Protein 9HWQ (pdb70)

Solvent-accessible surface area: 11995 Å² total; per-residue (Å²): 173,21,101,2,1,1,0,3,0,0,65,84,201,78,4,15,23,62,0,9,1,8,21,39,102,102,40,49,50,85,148,26,28,64,9,111,87,45,7,8,14,9,13,13,10,34,22,77,36,54,3,10,0,0,0,0,51,30,34,38,120,146,33,90,93,18,21,32,29,1,16,21,0,45,5,142,69,64,112,22,53,98,25,31,67,10,72,32,30,0,15,118,12,5,16,6,42,8,96,28,37,0,8,0,0,0,0,9,77,46,109,97,41,16,29,29,0,1,56,5,12,30,170,142,69,75,26,92,106,32,22,74,8,107,29,153,0,12,12,8,6,13,8,37,24,122,158,34,0,8,0,3,0,0,37,48,33,112,88,52,22,53,22,0,0,0,6,54,38,151,162,75,60,12,110,94,20,51,67,4,86,26,69,2,6,21,15,2,10,10,29,8,128,61,15,0,4,0,0,0,0,59,42,24,142,84,30,20,36,26,0,0,76,7,40,32,129,84,99,66,21,71,100,16,24,76,3,186,48,83,0,12,38,14,4,24,16,44,20,149,27,81,1,15,0,1,0,0,67,44,40,165,62,54,13,40,3,1,0,8,1,36,26,139,60,64,71,32,63,77,59,22,145,6,88,45,16,0,9,13,11,3,13,9,18,1,83,66,71

Nearest PDB structures (foldseek):
  5f72-assembly2_C  TM=9.998E-01  e=8.178E-51  Homo sapiens
  7xm3-assembly1_A  TM=9.962E-01  e=6.295E-49  Homo sapiens
  8ehv-assembly2_B  TM=9.996E-01  e=6.846E-48  Homo sapiens
  6hrl-assembly2_B  TM=9.792E-01  e=3.490E-31  Homo sapiens
  5yq4-assembly1_A  TM=9.330E-01  e=1.571E-28  Homo sapiens

B-factor: mean 17.75, std 8.31, range [8.01, 51.9]

InterPro domains:
  IPR000210 BTB/POZ domain [PF00651] (67-178)
  IPR000210 BTB/POZ domain [PS50097] (77-149)
  IPR000210 BTB/POZ domain [SM00225] (77-179)
  IPR006652 Kelch repeat type 1 [PF01344] (319-359)
  IPR006652 Kelch repeat type 1 [PF01344] (361-410)
  IPR006652 Kelch repeat type 1 [PF01344] (412-456)
  IPR006652 Kelch repeat type 1 [PF01344] (459-504)
  IPR006652 Kelch repeat type 1 [PF01344] (507-551)
  IPR006652 Kelch repeat type 1 [PF01344] (554-598)
  IPR006652 Kelch repeat type 1 [SM00612] (327-372)
  IPR006652 Kelch repeat type 1 [SM00612] (373-423)
  IPR006652 Kelch repeat type 1 [SM00612] (424-470)
  IPR006652 Kelch repeat type 1 [SM00612] (471-517)
  IPR006652 Kelch repeat type 1 [SM00612] (518-564)
  IPR006652 Kelch repeat type 1 [SM00612] (565-611)
  IPR011333 SKP1/BTB/POZ domain superfamily [G3DSA:3.30.710.10] (45-180)
  IPR011333 SKP1/BTB/POZ domain superfamily [SSF54695] (53-177)
  IPR011705 BTB/Kelch-associated [PF07707] (184-285)
  IPR011705 BTB/Kelch-associated [SM00875] (184-286)
  IPR015915 Kelch-type beta-propeller [G3DSA:2.120.10.80] (309-624)

Secondary structure (DSSP, 8-state):
--EEEEEE--EESEE---EEEE-TTT--EEE-PPPSS--BS-EEEEETTEEEEE--EEEETTEEEE---EEEEETTTTEEEE-PPPSS--BS-EEEEETTEEEEE--EETTEE---EEEEETTTTEEEE-PPPSS--BS-EEEEETTEEEEE--B-SS-B---EEEEEGGGTEEEEEPPPSS--BS-EEEEETTEEEEE--B-SS-B---EEEEETTT--EEE-PPPSS--BS-EEEEETTEEEEE--B-SS-B--EEEEEETTTTEEEEEEE-SS--BS-EEEEEE--

Organism: Mus musculus (NCBI:txid10090)

Foldseek 3Di:
DFKWKWWAWFDDPWIFFWIKTADLVPGDIDTFDGHPAGFFQWAWEDAPQKIKTAWGWGGDPVDIATFQWIWIAHLVVSDIDTFDGHPDGFGQWEWEDAPRKIKIAWHDDVLDQFQWIWIADVVVSDIDTFDGEPARFGLWYWEDDPRKIKTAWHDRNPATFQWMWIADPVVSDIDTADGEPARFGQWHWYDADQWIKTAWHDRPDFTDQWMWIARPVVRDIGTFDGDPARFGQWEWDDDPRKIWIAFGDGPPDGFQWIWIAHPVVSDIDTSHGHPGGGGRIHIYMGGHD

Structure (mmCIF, N/CA/C/O backbone):
data_9HWQ
#
_entry.id   9HWQ
#
_cell.length_a   103.146
_cell.length_b   103.146
_cell.length_c   55.225
_cell.angle_alpha   90.000
_cell.angle_beta   90.000
_cell.angle_gamma   120.000
#
_symmetry.s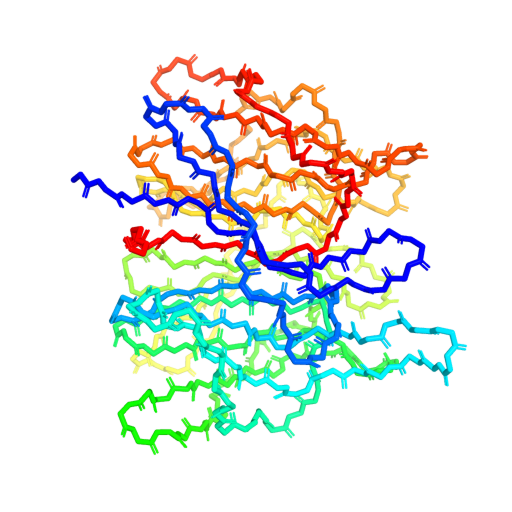pace_group_name_H-M   'P 61'
#
loop_
_entity.id
_entity.type
_entity.pdbx_description
1 polymer 'Kelch-like ECH-associated protein 1'
2 non-polymer ~{N}-cyclohexyl-2-phenoxy-ethanamide
3 non-polymer 'SULFATE ION'
4 non-polymer 'DIMETHYL SULFOXIDE'
5 water water
#
loop_
_atom_site.group_PDB
_atom_site.id
_atom_site.type_symbol
_atom_site.label_atom_id
_atom_site.label_alt_id
_atom_site.label_comp_id
_atom_site.label_asym_id
_atom_site.label_entity_id
_atom_site.label_seq_id
_atom_site.pdbx_PDB_ins_code
_atom_site.Cartn_x
_atom_site.Cartn_y
_atom_site.Cartn_z
_atom_site.occupancy
_atom_site.B_iso_or_equiv
_atom_site.auth_seq_id
_atom_site.auth_comp_id
_atom_site.auth_asym_id
_atom_site.auth_atom_id
_atom_site.pdbx_PDB_model_num
ATOM 1 N N . VAL A 1 4 ? 46.50007 -3.24682 21.01007 1.000 21.28793 324 VAL A N 1
ATOM 2 C CA . VAL A 1 4 ? 47.22763 -4.49147 21.24828 1.000 20.89514 324 VAL A CA 1
ATOM 3 C C . VAL A 1 4 ? 46.29658 -5.69093 21.19153 1.000 19.48038 324 VAL A C 1
ATOM 4 O O . VAL A 1 4 ? 45.10007 -5.57706 21.46396 1.000 21.22870 324 VAL A O 1
ATOM 16 N N . GLY A 1 5 ? 46.84967 -6.85278 20.84849 1.000 18.03498 325 GLY A N 1
ATOM 17 C CA . GLY A 1 5 ? 46.15465 -8.10403 20.98565 1.000 17.95278 325 GLY A CA 1
ATOM 18 C C . GLY A 1 5 ? 45.38730 -8.57806 19.77604 1.000 17.15982 325 GLY A C 1
ATOM 19 O O . GLY A 1 5 ? 44.58293 -9.50208 19.91308 1.000 18.72826 325 GLY A O 1
ATOM 23 N N . ARG A 1 6 ? 45.61005 -8.00157 18.60130 1.000 16.66416 326 ARG A N 1
ATOM 24 C CA . ARG A 1 6 ? 44.84180 -8.36650 17.41586 1.000 16.48045 326 ARG A CA 1
ATOM 25 C C . ARG A 1 6 ? 45.59602 -9.39538 16.57984 1.000 15.00022 326 ARG A C 1
ATOM 26 O O . ARG A 1 6 ? 46.82102 -9.33668 16.44285 1.000 16.67494 326 ARG A O 1
ATOM 47 N N . LEU A 1 7 ? 44.84869 -10.32838 16.01179 1.000 12.85620 327 LEU A N 1
ATOM 48 C CA . LEU A 1 7 ? 45.38464 -11.40883 15.21032 1.000 12.30271 327 LEU A CA 1
ATOM 49 C C . LEU A 1 7 ? 44.79141 -11.36325 13.81012 1.000 11.73649 327 LEU A C 1
ATOM 50 O O . LEU A 1 7 ? 43.70288 -10.82368 13.58421 1.000 12.25656 327 LEU A O 1
ATOM 66 N N . ILE A 1 8 ? 45.53366 -11.93974 12.87124 1.000 11.24375 328 ILE A N 1
ATOM 67 C CA . ILE A 1 8 ? 45.06966 -12.15439 11.50732 1.000 11.11914 328 ILE A CA 1
ATOM 68 C C . ILE A 1 8 ? 44.47525 -13.55821 11.44534 1.000 11.37823 328 ILE A C 1
ATOM 69 O O . ILE A 1 8 ? 45.19477 -14.55732 11.60176 1.000 12.26768 328 ILE A O 1
ATOM 85 N N . TYR A 1 9 ? 43.16059 -13.63803 11.22985 1.000 11.32753 329 TYR A N 1
ATOM 86 C CA . TYR A 1 9 ? 42.44475 -14.90223 11.17624 1.000 11.51797 329 TYR A CA 1
ATOM 87 C C . TYR A 1 9 ? 42.26696 -15.32334 9.72576 1.000 11.07509 329 TYR A C 1
ATOM 88 O O . TYR A 1 9 ? 41.84772 -14.50966 8.89484 1.000 12.12411 329 TYR A O 1
ATOM 106 N N . THR A 1 10 ? 42.55772 -16.58711 9.42739 1.000 11.82482 330 THR A N 1
ATOM 107 C CA . THR A 1 10 ? 42.30820 -17.14110 8.10791 1.000 12.30214 330 THR A CA 1
ATOM 108 C C . THR A 1 10 ? 41.36770 -18.32697 8.24234 1.000 11.76602 330 THR A C 1
ATOM 109 O O . THR A 1 10 ? 41.60679 -19.23699 9.04008 1.000 13.20702 330 THR A O 1
ATOM 120 N N . ALA A 1 11 ? 40.30207 -18.29801 7.46609 1.000 10.48172 331 ALA A N 1
ATOM 121 C CA . ALA A 1 11 ? 39.24710 -19.28786 7.53773 1.000 10.47167 331 ALA A CA 1
ATOM 122 C C . ALA A 1 11 ? 39.07595 -19.96432 6.19048 1.000 10.37938 331 ALA A C 1
ATOM 123 O O . ALA A 1 11 ? 39.03778 -19.31380 5.14114 1.000 10.34129 331 ALA A O 1
ATOM 130 N N . GLY A 1 12 ? 38.92877 -21.28406 6.23474 1.000 10.49855 332 GLY A N 1
ATOM 131 C CA . GLY A 1 12 ? 38.63076 -22.04634 5.04256 1.000 10.55978 332 GLY A CA 1
ATOM 132 C C . GLY A 1 12 ? 39.79867 -22.10365 4.07841 1.000 10.81190 332 GLY A C 1
ATOM 133 O O . GLY A 1 12 ? 40.96735 -22.00300 4.46519 1.000 12.16408 332 GLY A O 1
ATOM 137 N N . GLY A 1 13 ? 39.46824 -22.28041 2.81241 1.000 10.84910 333 GLY A N 1
ATOM 138 C CA . GLY A 1 13 ? 40.43901 -22.35182 1.74943 1.000 11.51253 333 GLY A CA 1
ATOM 139 C C . GLY A 1 13 ? 40.33021 -23.64535 0.97550 1.000 11.02268 333 GLY A C 1
ATOM 140 O O . GLY A 1 13 ? 39.39569 -24.44537 1.14855 1.000 10.95655 333 GLY A O 1
ATOM 144 N N . TYR A 1 14 ? 41.29714 -23.83788 0.08816 1.000 11.31338 334 TYR A N 1
ATOM 145 C CA . TYR A 1 14 ? 41.29547 -24.96085 -0.83369 1.000 11.90176 334 TYR A CA 1
ATOM 146 C C . TYR A 1 14 ? 42.69572 -25.54428 -0.95694 1.000 12.46998 334 TYR A C 1
ATOM 147 O O . TYR A 1 14 ? 43.66973 -24.81365 -1.18283 1.000 13.29760 334 TYR A O 1
ATOM 165 N N . PHE A 1 15 ? 42.78107 -26.86329 -0.80429 1.000 12.95096 335 PHE A N 1
ATOM 166 C CA . PHE A 1 15 ? 43.94917 -27.63872 -1.20511 1.000 14.32924 335 PHE A CA 1
ATOM 167 C C . PHE A 1 15 ? 43.42616 -29.05058 -1.41199 1.000 15.53748 335 PHE A C 1
ATOM 168 O O . PHE A 1 15 ? 43.08402 -29.72507 -0.43609 1.000 16.25742 335 PHE A O 1
ATOM 185 N N . ARG A 1 16 ? 43.29250 -29.45496 -2.67171 1.000 16.85719 336 ARG A N 1
ATOM 186 C CA . ARG A 1 16 ? 42.71377 -30.73938 -3.06645 1.000 17.57674 336 ARG A CA 1
ATOM 187 C C . ARG A 1 16 ? 41.20491 -30.76770 -2.85925 1.000 17.76931 336 ARG A C 1
ATOM 188 O O . ARG A 1 16 ? 40.47896 -31.30833 -3.69128 1.000 19.91639 336 ARG A O 1
ATOM 209 N N . GLN A 1 17 ? 40.72804 -30.18830 -1.76020 1.000 15.89212 337 GLN A N 1
ATOM 210 C CA . GLN A 1 17 ? 39.30644 -30.02966 -1.49547 1.000 15.01767 337 GLN A CA 1
ATOM 211 C C . GLN A 1 17 ? 39.16446 -28.78161 -0.64347 1.000 12.61674 337 GLN A C 1
ATOM 212 O O . GLN A 1 17 ? 40.15683 -28.21800 -0.17949 1.000 12.87387 337 GLN A O 1
ATOM 226 N N . SER A 1 18 ? 37.92238 -28.36489 -0.41598 1.000 11.83663 338 SER A N 1
ATOM 227 C CA . SER A 1 18 ? 37.68928 -27.22218 0.45047 1.000 11.39961 338 SER A CA 1
ATOM 228 C C . SER A 1 18 ? 38.00199 -27.59844 1.88929 1.000 12.11468 338 SER A C 1
ATOM 229 O O . SER A 1 18 ? 37.87992 -28.76075 2.28809 1.000 12.97565 338 SER A O 1
ATOM 237 N N . LEU A 1 19 ? 38.41465 -26.59366 2.66640 1.000 11.39156 339 LEU A N 1
ATOM 238 C CA . LEU A 1 19 ? 38.98673 -26.78899 3.98373 1.000 12.18176 339 LEU A CA 1
ATOM 239 C C . LEU A 1 19 ? 38.11381 -26.13278 5.04451 1.000 11.51253 339 LEU A C 1
ATOM 240 O O . LEU A 1 19 ? 37.39626 -25.15803 4.78739 1.000 11.39088 339 LEU A O 1
ATOM 256 N N . SER A 1 20 ? 38.21818 -26.65243 6.27167 1.000 11.73469 340 SER A N 1
ATOM 257 C CA A SER A 1 20 ? 37.46958 -26.09901 7.39259 0.466 12.75919 340 SER A CA 1
ATOM 258 C CA B SER A 1 20 ? 37.47794 -26.12859 7.41065 0.534 12.22528 340 SER A CA 1
ATOM 259 C C . SER A 1 20 ? 38.36037 -25.36044 8.38491 1.000 12.41942 340 SER A C 1
ATOM 260 O O . SER A 1 20 ? 37.87757 -24.94065 9.44475 1.000 13.18141 340 SER A O 1
ATOM 275 N N . TYR A 1 21 ? 39.64382 -25.16964 8.06443 1.000 12.12228 341 TYR A N 1
ATOM 276 C CA . TYR A 1 21 ? 40.57512 -24.63344 9.04144 1.000 12.71143 341 TYR A CA 1
ATOM 277 C C . TYR A 1 21 ? 40.21641 -23.21255 9.45070 1.000 12.33093 341 TYR A C 1
ATOM 278 O O . TYR A 1 21 ? 39.80869 -22.38920 8.62778 1.000 13.67554 341 TYR A O 1
ATOM 296 N N . LEU A 1 22 ? 40.38550 -22.93029 10.73447 1.000 11.76777 342 LEU A N 1
ATOM 297 C CA . LEU A 1 22 ? 40.43393 -21.57022 11.24452 1.000 12.74192 342 LEU A CA 1
ATOM 298 C C . LEU A 1 22 ? 41.73820 -21.44538 12.01375 1.000 12.77885 342 LEU A C 1
ATOM 299 O O . LEU A 1 22 ? 41.94725 -22.14597 13.01001 1.000 13.01811 342 LEU A O 1
ATOM 315 N N . GLU A 1 23 ? 42.62732 -20.58055 11.54481 1.000 12.61192 343 GLU A N 1
ATOM 316 C CA . GLU A 1 23 ? 43.92814 -20.39240 12.17168 1.000 12.99064 343 GLU A CA 1
ATOM 317 C C . GLU A 1 23 ? 44.18839 -18.89639 12.29536 1.000 13.28106 343 GLU A C 1
ATOM 318 O O . GLU A 1 23 ? 43.71723 -18.10730 11.47992 1.000 15.22535 343 GLU A O 1
ATOM 330 N N . ALA A 1 24 ? 44.93098 -18.51144 13.32376 1.000 13.32116 344 ALA A N 1
ATOM 331 C CA . ALA A 1 24 ? 45.13849 -17.10289 13.62823 1.000 13.67086 344 ALA A CA 1
ATOM 332 C C . ALA A 1 24 ? 46.61827 -16.84262 13.84624 1.000 14.27293 344 ALA A C 1
ATOM 333 O O . ALA A 1 24 ? 47.26869 -17.53268 14.63389 1.000 15.10023 344 ALA A O 1
ATOM 340 N N . TYR A 1 25 ? 47.13110 -15.82930 13.15432 1.000 13.26723 345 TYR A N 1
ATOM 341 C CA . TYR A 1 25 ? 48.53232 -15.44673 13.18771 1.000 13.59615 345 TYR A CA 1
ATOM 342 C C . TYR A 1 25 ? 48.69528 -14.19217 14.03778 1.000 13.19444 345 TYR A C 1
ATOM 343 O O . TYR A 1 25 ? 47.92956 -13.23304 13.91255 1.000 12.82396 345 TYR A O 1
ATOM 361 N N . ASN A 1 26 ? 49.71473 -14.19160 14.89449 1.000 13.56694 346 ASN A N 1
ATOM 362 C CA . ASN A 1 26 ? 49.99672 -13.04681 15.75575 1.000 13.88575 346 ASN A CA 1
ATOM 363 C C . ASN A 1 26 ? 51.24308 -12.34033 15.24906 1.000 14.51072 346 ASN A C 1
ATOM 364 O O . ASN A 1 26 ? 52.36079 -12.83087 15.46223 1.000 14.62328 346 ASN A O 1
ATOM 375 N N . PRO A 1 27 ? 51.11392 -11.19651 14.58314 1.000 14.65968 347 PRO A N 1
ATOM 376 C CA . PRO A 1 27 ? 52.31151 -10.51640 14.06800 1.000 14.79157 347 PRO A CA 1
ATOM 377 C C . PRO A 1 27 ? 53.29123 -10.12540 15.14823 1.000 15.09754 347 PRO A C 1
ATOM 378 O O . PRO A 1 27 ? 54.47150 -9.91323 14.84369 1.000 17.46170 347 PRO A O 1
ATOM 389 N N A SER A 1 28 ? 52.84694 -9.99536 16.39590 0.521 14.73886 348 SER A N 1
ATOM 390 N N B SER A 1 28 ? 52.85378 -9.99718 16.39702 0.479 14.77561 348 SER A N 1
ATOM 391 C CA A SER A 1 28 ? 53.73515 -9.52818 17.45740 0.521 15.68273 348 SER A CA 1
ATOM 392 C CA B SER A 1 28 ? 53.76711 -9.52721 17.43314 0.479 15.71401 348 SER A CA 1
ATOM 393 C C A SER A 1 28 ? 54.71325 -10.59723 17.92787 0.521 16.04716 348 SER A C 1
ATOM 394 C C B SER A 1 28 ? 54.75314 -10.59820 17.87527 0.479 16.03662 348 SER A C 1
ATOM 395 O O A SER A 1 28 ? 55.74800 -10.25319 18.50004 0.521 16.39571 348 SER A O 1
ATOM 396 O O B SER A 1 28 ? 55.82402 -10.25781 18.38198 0.479 16.54948 348 SER A O 1
ATOM 411 N N . ASN A 1 29 ? 54.42885 -11.87763 17.69421 1.000 16.22355 349 ASN A N 1
ATOM 412 C CA . ASN A 1 29 ? 55.33343 -12.93741 18.12457 1.000 17.53690 349 ASN A CA 1
ATOM 413 C C . ASN A 1 29 ? 55.52384 -14.05347 17.10920 1.000 18.13324 349 ASN A C 1
ATOM 414 O O . ASN A 1 29 ? 56.25563 -15.00470 17.40269 1.000 19.36000 349 ASN A O 1
ATOM 426 N N . GLY A 1 30 ? 54.91419 -13.96941 15.93095 1.000 17.39281 350 GLY A N 1
ATOM 427 C CA . GLY A 1 30 ? 55.11169 -14.95805 14.89356 1.000 18.11682 350 GLY A CA 1
ATOM 428 C C . GLY A 1 30 ? 54.34932 -16.24719 15.07478 1.000 18.62027 350 GLY A C 1
ATOM 429 O O . GLY A 1 30 ? 54.50569 -17.15517 14.24853 1.000 20.64217 350 GLY A O 1
ATOM 433 N N . SER A 1 31 ? 53.51699 -16.35541 16.10177 1.000 18.13099 351 SER A N 1
ATOM 434 C CA . SER A 1 31 ? 52.85485 -17.61715 16.39379 1.000 19.00891 351 SER A CA 1
ATOM 435 C C . SER A 1 31 ? 51.56855 -17.78163 15.59288 1.000 18.34363 351 SER A C 1
ATOM 436 O O . SER A 1 31 ? 50.90917 -16.81084 15.19966 1.000 18.61365 351 SER A O 1
ATOM 444 N N . TRP A 1 32 ? 51.21980 -19.04107 15.36751 1.000 18.87169 352 TRP A N 1
ATOM 445 C CA . TRP A 1 32 ? 49.94608 -19.44082 14.79362 1.000 18.47728 352 TRP A CA 1
ATOM 446 C C . TRP A 1 32 ? 49.18472 -20.27907 15.80503 1.000 18.22086 352 TRP A C 1
ATOM 447 O O . TRP A 1 32 ? 49.77123 -21.10275 16.51130 1.000 19.67015 352 TRP A O 1
ATOM 468 N N . LEU A 1 33 ? 47.88076 -20.07175 15.85876 1.000 18.21414 353 LEU A N 1
ATOM 469 C CA . LEU A 1 33 ? 46.98786 -20.85876 16.68237 1.000 18.88685 353 LEU A CA 1
ATOM 470 C C . LEU A 1 33 ? 45.98402 -21.53795 15.77042 1.000 18.03908 353 LEU A C 1
ATOM 471 O O . LEU A 1 33 ? 45.43683 -20.89947 14.87022 1.000 17.81742 353 LEU A O 1
ATOM 487 N N . ARG A 1 34 ? 45.72195 -22.81921 16.00736 1.000 18.51004 354 ARG A N 1
ATOM 488 C CA . ARG A 1 34 ? 44.61474 -23.49893 15.35325 1.000 18.28021 354 ARG A CA 1
ATOM 489 C C . ARG A 1 34 ? 43.39055 -23.42040 16.26189 1.000 16.57332 354 ARG A C 1
ATOM 490 O O . ARG A 1 34 ? 43.44630 -23.80265 17.43731 1.000 19.16436 354 ARG A O 1
ATOM 511 N N . LEU A 1 35 ? 42.29882 -22.90532 15.71672 1.000 15.03087 355 LEU A N 1
ATOM 512 C CA . LEU A 1 35 ? 41.06627 -22.64318 16.43382 1.000 14.11671 355 LEU A CA 1
ATOM 513 C C . LEU A 1 35 ? 39.97730 -23.56712 15.89192 1.000 14.56611 355 LEU A C 1
ATOM 514 O O . LEU A 1 35 ? 40.24469 -24.46856 15.09071 1.000 14.56669 355 LEU A O 1
ATOM 530 N N . ALA A 1 36 ? 38.74393 -23.34071 16.32636 1.000 14.93463 356 ALA A N 1
ATOM 531 C CA . ALA A 1 36 ? 37.65505 -24.25088 15.99070 1.000 14.60911 356 ALA A CA 1
ATOM 532 C C . ALA A 1 36 ? 37.41620 -24.28559 14.48876 1.000 13.54714 356 ALA A C 1
ATOM 533 O O . ALA A 1 36 ? 37.25878 -23.24153 13.84787 1.000 13.24208 356 ALA A O 1
ATOM 540 N N . ASP A 1 37 ? 37.35818 -25.49903 13.93458 1.000 14.03050 357 ASP A N 1
ATOM 541 C CA . ASP A 1 37 ? 37.03024 -25.65908 12.52472 1.000 13.12914 357 ASP A CA 1
ATOM 542 C C . ASP A 1 37 ? 35.66771 -25.05377 12.20980 1.000 12.63995 357 ASP A C 1
ATOM 543 O O . ASP A 1 37 ? 34.73626 -25.11913 13.01121 1.000 13.38398 357 ASP A O 1
ATOM 552 N N . LEU A 1 38 ? 35.54338 -24.51752 10.99878 1.000 11.91234 358 LEU A N 1
ATOM 553 C CA . LEU A 1 38 ? 34.23332 -24.20104 10.44192 1.000 12.09072 358 LEU A CA 1
ATOM 554 C C . LEU A 1 38 ? 33.33358 -25.42304 10.50776 1.000 12.85660 358 LEU A C 1
ATOM 555 O O . LEU A 1 38 ? 33.79730 -26.56713 10.42604 1.000 13.26311 358 LEU A O 1
ATOM 571 N N . GLN A 1 39 ? 32.02348 -25.17498 10.60524 1.000 13.27137 359 GLN A N 1
ATOM 572 C CA . GLN A 1 39 ? 31.05907 -26.27140 10.60646 1.000 15.64393 359 GLN A CA 1
ATOM 573 C C . GLN A 1 39 ? 31.01303 -26.98174 9.25661 1.000 14.98146 359 GLN A C 1
ATOM 574 O O . GLN A 1 39 ? 30.79148 -28.19624 9.19841 1.000 16.39113 359 GLN A O 1
ATOM 588 N N . VAL A 1 40 ? 31.17632 -26.24295 8.16637 1.000 13.73542 360 VAL A N 1
ATOM 589 C CA . VAL A 1 40 ? 31.14474 -26.77236 6.80817 1.000 14.06887 360 VAL A CA 1
ATOM 590 C C . VAL A 1 40 ? 32.41088 -26.31530 6.09210 1.000 12.66417 360 VAL A C 1
ATOM 591 O O . VAL A 1 40 ? 32.70844 -25.11274 6.11837 1.000 13.05128 360 VAL A O 1
ATOM 604 N N . PRO A 1 41 ? 33.15582 -27.19748 5.41868 1.000 12.80282 361 PRO A N 1
ATOM 605 C CA . PRO A 1 41 ? 34.33072 -26.73801 4.66616 1.000 12.88097 361 PRO A CA 1
ATOM 606 C C . PRO A 1 41 ? 33.91847 -25.75410 3.58780 1.000 12.48630 361 PRO A C 1
ATOM 607 O O . PRO A 1 41 ? 32.83175 -25.85190 3.00471 1.000 14.06203 361 PRO A O 1
ATOM 618 N N . ARG A 1 42 ? 34.78917 -24.78145 3.32628 1.000 11.59517 362 ARG A N 1
ATOM 619 C CA . ARG A 1 42 ? 34.47173 -23.81543 2.28808 1.000 11.37491 362 ARG A CA 1
ATOM 620 C C . ARG A 1 42 ? 35.73253 -23.15869 1.76287 1.000 10.02730 362 ARG A C 1
ATOM 621 O O . ARG A 1 42 ? 36.63801 -22.83041 2.52617 1.000 10.72041 362 ARG A O 1
ATOM 642 N N . SER A 1 43 ? 35.76095 -22.98981 0.45504 1.000 10.23037 363 SER A N 1
ATOM 643 C CA . SER A 1 43 ? 36.74094 -22.20486 -0.27185 1.000 10.07896 363 SER A CA 1
ATOM 644 C C . SER A 1 43 ? 36.00147 -21.10705 -1.02800 1.000 9.53367 363 SER A C 1
ATOM 645 O O . SER A 1 43 ? 34.78357 -21.16383 -1.21870 1.000 9.47697 363 SER A O 1
ATOM 653 N N . GLY A 1 44 ? 36.74242 -20.10738 -1.47708 1.000 9.51726 364 GLY A N 1
ATOM 654 C CA . GLY A 1 44 ? 36.11411 -19.05180 -2.23864 1.000 9.56952 364 GLY A CA 1
ATOM 655 C C . GLY A 1 44 ? 35.19259 -18.16992 -1.42552 1.000 8.70403 364 GLY A C 1
ATOM 656 O O . GLY A 1 44 ? 34.32901 -17.48775 -1.98967 1.000 9.49092 364 GLY A O 1
ATOM 660 N N . LEU A 1 45 ? 35.35667 -18.18242 -0.11999 1.000 8.62191 365 LEU A N 1
ATOM 661 C CA . LEU A 1 45 ? 34.59131 -17.38843 0.81529 1.000 8.82663 365 LEU A CA 1
ATOM 662 C C . LEU A 1 45 ? 35.28840 -16.05839 1.06910 1.000 9.14260 365 LEU A C 1
ATOM 663 O O . LEU A 1 45 ? 36.42769 -15.83139 0.65674 1.000 10.25170 365 LEU A O 1
ATOM 679 N N . ALA A 1 46 ? 34.63783 -15.19582 1.83020 1.000 8.57021 366 ALA A N 1
ATOM 680 C CA . ALA A 1 46 ? 35.28334 -14.00360 2.34760 1.000 8.98841 366 ALA A CA 1
ATOM 681 C C . ALA A 1 46 ? 35.09006 -13.94743 3.84744 1.000 9.43290 366 ALA A C 1
ATOM 682 O O . ALA A 1 46 ? 34.11647 -14.48456 4.39725 1.000 10.17647 366 ALA A O 1
ATOM 689 N N . GLY A 1 47 ? 36.02863 -13.28199 4.50781 1.000 9.79956 367 GLY A N 1
ATOM 690 C CA . GLY A 1 47 ? 35.93175 -13.00398 5.92276 1.000 9.80031 367 GLY A CA 1
ATOM 691 C C . GLY A 1 47 ? 35.77581 -11.51784 6.18846 1.000 9.66898 367 GLY A C 1
ATOM 692 O O . GLY A 1 47 ? 36.21418 -10.67801 5.40356 1.000 10.46981 367 GLY A O 1
ATOM 696 N N . CYS A 1 48 ? 35.18469 -11.19803 7.32419 1.000 9.40909 368 CYS A N 1
ATOM 697 C CA . CYS A 1 48 ? 35.10766 -9.82046 7.78196 1.000 9.34190 368 CYS A CA 1
ATOM 698 C C . CYS A 1 48 ? 34.82455 -9.83767 9.27211 1.000 10.19638 368 CYS A C 1
ATOM 699 O O . CYS A 1 48 ? 34.51153 -10.87397 9.85126 1.000 10.32577 368 CYS A O 1
ATOM 707 N N . VAL A 1 49 ? 34.91288 -8.66858 9.89038 1.000 10.85066 369 VAL A N 1
ATOM 708 C CA . VAL A 1 49 ? 34.68803 -8.52959 11.32211 1.000 11.44468 369 VAL A CA 1
ATOM 709 C C . VAL A 1 49 ? 33.72958 -7.38278 11.56869 1.000 11.84303 369 VAL A C 1
ATOM 710 O O . VAL A 1 49 ? 33.86137 -6.31244 10.96635 1.000 13.05939 369 VAL A O 1
ATOM 723 N N . VAL A 1 50 ? 32.74739 -7.62254 12.43042 1.000 12.08366 370 VAL A N 1
ATOM 724 C CA . VAL A 1 50 ? 31.86975 -6.57854 12.94405 1.000 13.14851 370 VAL A CA 1
ATOM 725 C C . VAL A 1 50 ? 31.72325 -6.80214 14.44146 1.000 14.08288 370 VAL A C 1
ATOM 726 O O . VAL A 1 50 ? 31.44230 -7.92277 14.87831 1.000 13.94657 370 VAL A O 1
ATOM 739 N N . GLY A 1 51 ? 31.92879 -5.75341 15.22869 1.000 15.51828 371 GLY A N 1
ATOM 740 C CA . GLY A 1 51 ? 31.73029 -5.86734 16.66119 1.000 16.12529 371 GLY A CA 1
ATOM 741 C C . GLY A 1 51 ? 32.59431 -6.91469 17.32322 1.000 17.24509 371 GLY A C 1
ATOM 742 O O . GLY A 1 51 ? 32.14858 -7.57663 18.26958 1.000 18.33553 371 GLY A O 1
ATOM 746 N N . GLY A 1 52 ? 33.82132 -7.08819 16.84230 1.000 16.49690 372 GLY A N 1
ATOM 747 C CA . GLY A 1 52 ? 34.71906 -8.05841 17.41788 1.000 17.28638 372 GLY A CA 1
ATOM 748 C C . GLY A 1 52 ? 34.41744 -9.49649 17.06789 1.000 17.05631 372 GLY A C 1
ATOM 749 O O . GLY A 1 52 ? 35.09879 -10.39117 17.58534 1.000 20.66203 372 GLY A O 1
ATOM 753 N N . LEU A 1 53 ? 33.42575 -9.75293 16.22015 1.000 14.31829 373 LEU A N 1
ATOM 754 C CA . LEU A 1 53 ? 33.08121 -11.09817 15.79680 1.000 13.47767 373 LEU A CA 1
ATOM 755 C C . LEU A 1 53 ? 33.53688 -11.30781 14.35741 1.000 12.27260 373 LEU A C 1
ATOM 756 O O . LEU A 1 53 ? 33.44256 -10.40283 13.51884 1.000 12.20205 373 LEU A O 1
ATOM 772 N N . LEU A 1 54 ? 34.02572 -12.51229 14.07957 1.000 11.92846 374 LEU A N 1
ATOM 773 C CA . LEU A 1 54 ? 34.53423 -12.87574 12.76434 1.000 11.49684 374 LEU A CA 1
ATOM 774 C C . LEU A 1 54 ? 33.41839 -13.55592 11.98766 1.000 11.52918 374 LEU A C 1
ATOM 775 O O . LEU A 1 54 ? 32.77058 -14.47294 12.50308 1.000 13.97428 374 LEU A O 1
ATOM 791 N N . TYR A 1 55 ? 33.20029 -13.12655 10.75140 1.000 9.95140 375 TYR A N 1
ATOM 792 C CA . TYR A 1 55 ? 32.17997 -13.72053 9.90899 1.000 10.30972 375 TYR A CA 1
ATOM 793 C C . TYR A 1 55 ? 32.80547 -14.37543 8.68926 1.000 9.78478 375 TYR A C 1
ATOM 794 O O . TYR A 1 55 ? 33.71735 -13.82525 8.07612 1.000 10.97389 375 TYR A O 1
ATOM 812 N N . ALA A 1 56 ? 32.29540 -15.55325 8.34612 1.000 9.64986 376 ALA A N 1
ATOM 813 C CA . ALA A 1 56 ? 32.64826 -16.28646 7.13794 1.000 9.40122 376 ALA A CA 1
ATOM 814 C C . ALA A 1 56 ? 31.42246 -16.27150 6.22920 1.000 8.78066 376 ALA A C 1
ATOM 815 O O . ALA A 1 56 ? 30.32886 -16.66582 6.64904 1.000 8.96695 376 ALA A O 1
ATOM 822 N N . VAL A 1 57 ? 31.60614 -15.80199 5.00107 1.000 8.93128 377 VAL A N 1
ATOM 823 C CA . VAL A 1 57 ? 30.51486 -15.47614 4.09445 1.000 9.07905 377 VAL A CA 1
ATOM 824 C C . VAL A 1 57 ? 30.68410 -16.22460 2.78161 1.000 8.44971 377 VAL A C 1
ATOM 825 O O . VAL A 1 57 ? 31.70734 -16.08960 2.10705 1.000 8.66466 377 VAL A O 1
ATOM 838 N N . GLY A 1 58 ? 29.66164 -16.98150 2.39554 1.000 8.88336 378 GLY A N 1
ATOM 839 C CA . GLY A 1 58 ? 29.64359 -17.59998 1.08589 1.000 8.78946 378 GLY A CA 1
ATOM 840 C C . GLY A 1 58 ? 30.71929 -18.65499 0.89049 1.000 8.70938 378 GLY A C 1
ATOM 841 O O . GLY A 1 58 ? 31.20219 -19.29691 1.83936 1.000 9.15695 378 GLY A O 1
ATOM 845 N N . GLY A 1 59 ? 31.10305 -18.82876 -0.37037 1.000 9.00229 379 GLY A N 1
ATOM 846 C CA . GLY A 1 59 ? 32.05258 -19.85361 -0.75543 1.000 9.17046 379 GLY A CA 1
ATOM 847 C C . GLY A 1 59 ? 31.39533 -21.04023 -1.42540 1.000 9.24808 379 GLY A C 1
ATOM 848 O O . GLY A 1 59 ? 30.27672 -20.96771 -1.93247 1.000 10.12986 379 GLY A O 1
ATOM 852 N N . ARG A 1 60 ? 32.13169 -22.15015 -1.43011 1.000 10.10883 380 ARG A N 1
ATOM 853 C CA . ARG A 1 60 ? 31.70024 -23.41019 -2.02063 1.000 10.66051 380 ARG A CA 1
ATOM 854 C C . ARG A 1 60 ? 32.40498 -24.51052 -1.25108 1.000 11.07560 380 ARG A C 1
ATOM 855 O O . ARG A 1 60 ? 33.56699 -24.36335 -0.87746 1.000 12.05795 380 ARG A O 1
ATOM 876 N N . ASN A 1 61 ? 31.70169 -25.60124 -1.01436 1.000 11.31326 381 ASN A N 1
ATOM 877 C CA . ASN A 1 61 ? 32.31774 -26.81115 -0.49482 1.000 12.10419 381 ASN A CA 1
ATOM 878 C C . ASN A 1 61 ? 32.59480 -27.76179 -1.64971 1.000 12.25133 381 ASN A C 1
ATOM 879 O O . ASN A 1 61 ? 31.69252 -28.45968 -2.12754 1.000 12.95059 381 ASN A O 1
ATOM 890 N N . ASN A 1 62 ? 33.84240 -27.74708 -2.11469 1.000 12.92516 382 ASN A N 1
ATOM 891 C CA . ASN A 1 62 ? 34.37344 -28.77098 -3.00728 1.000 15.05629 382 ASN A CA 1
ATOM 892 C C . ASN A 1 62 ? 34.78019 -29.95807 -2.14923 1.000 16.75787 382 ASN A C 1
ATOM 893 O O . ASN A 1 62 ? 35.76856 -29.89299 -1.41863 1.000 17.63407 382 ASN A O 1
ATOM 904 N N . SER A 1 63 ? 34.02452 -31.03811 -2.20900 1.000 19.91631 383 SER A N 1
ATOM 905 C CA . SER A 1 63 ? 34.28893 -32.21987 -1.40342 1.000 23.41089 383 SER A CA 1
ATOM 906 C C . SER A 1 63 ? 34.33393 -33.44006 -2.29452 1.000 26.03467 383 SER A C 1
ATOM 907 O O . SER A 1 63 ? 33.97869 -33.37690 -3.47702 1.000 26.34988 383 SER A O 1
ATOM 915 N N . PRO A 1 64 ? 34.79511 -34.57539 -1.75490 1.000 28.13484 384 PRO A N 1
ATOM 916 C CA . PRO A 1 64 ? 34.66022 -35.85236 -2.47895 1.000 29.81939 384 PRO A CA 1
ATOM 917 C C . PRO A 1 64 ? 33.25582 -36.09844 -3.00017 1.000 31.45275 384 PRO A C 1
ATOM 918 O O . PRO A 1 64 ? 33.08713 -36.60984 -4.11489 1.000 35.03037 384 PRO A O 1
AT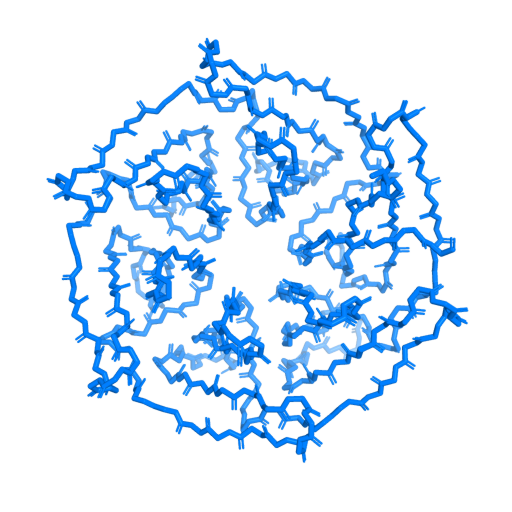OM 929 N N . ASP A 1 65 ? 32.23991 -35.74162 -2.21553 1.000 30.67023 385 ASP A N 1
ATOM 930 C CA . ASP A 1 65 ? 30.85309 -36.08695 -2.50016 1.000 32.03061 385 ASP A CA 1
ATOM 931 C C . ASP A 1 65 ? 30.09877 -35.03386 -3.30803 1.000 29.10809 385 ASP A C 1
ATOM 932 O O . ASP A 1 65 ? 28.90320 -35.21915 -3.54794 1.000 29.43475 385 ASP A O 1
ATOM 940 N N . GLY A 1 66 ? 30.72318 -33.93127 -3.70596 1.000 27.30303 386 GLY A N 1
ATOM 941 C CA . GLY A 1 66 ? 29.97895 -32.91719 -4.42755 1.000 25.47645 386 GLY A CA 1
ATOM 942 C C . GLY A 1 66 ? 30.63856 -31.56552 -4.34516 1.000 21.47021 386 GLY A C 1
ATOM 943 O O . GLY A 1 66 ? 31.65835 -31.38016 -3.68951 1.000 22.07303 386 GLY A O 1
ATOM 947 N N . ASN A 1 67 ? 30.04352 -30.61509 -5.06734 1.000 19.42898 387 ASN A N 1
ATOM 948 C CA . ASN A 1 67 ? 30.46402 -29.21960 -5.05264 1.000 17.58067 387 ASN A CA 1
ATOM 949 C C . ASN A 1 67 ? 29.21512 -28.39594 -4.77197 1.000 17.03005 387 ASN A C 1
ATOM 950 O O . ASN A 1 67 ? 28.31534 -28.32139 -5.61183 1.000 20.48116 387 ASN A O 1
ATOM 961 N N . THR A 1 68 ? 29.13978 -27.79533 -3.59954 1.000 12.43796 388 THR A N 1
ATOM 962 C CA . THR A 1 68 ? 27.93450 -27.09235 -3.17619 1.000 11.85185 388 THR A CA 1
ATOM 963 C C . THR A 1 68 ? 28.27413 -25.63568 -2.90240 1.000 10.17408 388 THR A C 1
ATOM 964 O O . THR A 1 68 ? 29.05006 -25.34565 -1.98857 1.000 11.13755 388 THR A O 1
ATOM 975 N N . ASP A 1 69 ? 27.70889 -24.72800 -3.69133 1.000 9.34216 389 ASP A N 1
ATOM 976 C CA . ASP A 1 69 ? 27.88604 -23.30187 -3.42925 1.000 9.48317 389 ASP A CA 1
ATOM 977 C C . ASP A 1 69 ? 27.16552 -22.92020 -2.14448 1.000 9.30726 389 ASP A C 1
ATOM 978 O O . ASP A 1 69 ? 26.09313 -23.44990 -1.83927 1.000 11.32603 389 ASP A O 1
ATOM 987 N N . SER A 1 70 ? 27.73984 -21.98072 -1.40677 1.000 9.31889 390 SER A N 1
ATOM 988 C CA . SER A 1 70 ? 27.25236 -21.61138 -0.09066 1.000 9.33743 390 SER A CA 1
ATOM 989 C C . SER A 1 70 ? 26.54564 -20.26940 -0.09008 1.000 9.33516 390 SER A C 1
ATOM 990 O O . SER A 1 70 ? 27.07100 -19.28982 -0.60891 1.000 9.07896 390 SER A O 1
ATOM 998 N N . SER A 1 71 ? 25.37178 -20.22580 0.52812 1.000 9.37410 391 SER A N 1
ATOM 999 C CA . SER A 1 71 ? 24.69558 -18.99222 0.90356 1.000 9.42002 391 SER A CA 1
ATOM 1000 C C . SER A 1 71 ? 24.92434 -18.65422 2.36389 1.000 9.19695 391 SER A C 1
ATOM 1001 O O . SER A 1 71 ? 24.27887 -17.74898 2.89170 1.000 10.02404 391 SER A O 1
ATOM 1009 N N . ALA A 1 72 ? 25.81603 -19.37399 3.03003 1.000 9.38108 392 ALA A N 1
ATOM 1010 C CA . ALA A 1 72 ? 25.90857 -19.28896 4.47070 1.000 9.79638 392 ALA A CA 1
ATOM 1011 C C . ALA A 1 72 ? 26.63424 -18.04637 4.96822 1.000 9.45881 392 ALA A C 1
ATOM 1012 O O . ALA A 1 72 ? 27.58527 -17.54012 4.36218 1.000 9.94615 392 ALA A O 1
ATOM 1019 N N . LEU A 1 73 ? 26.19141 -17.59875 6.13236 1.000 9.88102 393 LEU A N 1
ATOM 1020 C CA . LEU A 1 73 ? 26.90136 -16.64328 6.96310 1.000 9.69287 393 LEU A CA 1
ATOM 1021 C C . LEU A 1 73 ? 27.05284 -17.29687 8.32568 1.000 9.63338 393 LEU A C 1
ATOM 1022 O O . LEU A 1 73 ? 26.05601 -17.70170 8.93614 1.000 10.71649 393 LEU A O 1
ATOM 1038 N N . ASP A 1 74 ? 28.29158 -17.40075 8.80024 1.000 9.82751 394 ASP A N 1
ATOM 1039 C CA . ASP A 1 74 ? 28.59842 -17.99903 10.09287 1.000 10.06665 394 ASP A CA 1
ATOM 1040 C C . ASP A 1 74 ? 29.49576 -17.05393 10.86032 1.000 10.53905 394 ASP A C 1
ATOM 1041 O O . ASP A 1 74 ? 30.32542 -16.36819 10.27232 1.000 11.15678 394 ASP A O 1
ATOM 1050 N N A CYS A 1 75 ? 29.31072 -16.98447 12.17184 0.312 11.96656 395 CYS A N 1
ATOM 1051 N N B CYS A 1 75 ? 29.34266 -17.06167 12.17784 0.688 10.38295 395 CYS A N 1
ATOM 1052 C CA A CYS A 1 75 ? 30.05533 -16.03606 12.98682 0.312 13.34019 395 CYS A CA 1
ATOM 1053 C CA B CYS A 1 75 ? 29.98218 -16.10601 13.06520 0.688 10.79132 395 CYS A CA 1
ATOM 1054 C C A CYS A 1 75 ? 30.81053 -16.74430 14.10117 0.312 12.69149 395 CYS A C 1
ATOM 1055 C C B CYS A 1 75 ? 30.83709 -16.84277 14.08198 0.688 11.78407 395 CYS A C 1
ATOM 1056 O O A CYS A 1 75 ? 30.24268 -17.55359 14.84269 0.312 12.83167 395 CYS A O 1
ATOM 1057 O O B CYS A 1 75 ? 30.36351 -17.77125 14.75076 0.688 12.44314 395 CYS A O 1
ATOM 1072 N N . TYR A 1 76 ? 32.09639 -16.42595 14.19572 1.000 12.02627 396 TYR A N 1
ATOM 1073 C CA . TYR A 1 76 ? 33.01878 -16.97135 15.17602 1.000 12.13812 396 TYR A CA 1
ATOM 1074 C C . TYR A 1 76 ? 33.29135 -15.94378 16.26550 1.000 12.37600 396 TYR A C 1
ATOM 1075 O O . TYR A 1 76 ? 33.62600 -14.79416 15.97005 1.000 12.73055 396 TYR A O 1
ATOM 1094 N N . ASN A 1 77 ? 33.13371 -16.35267 17.51895 1.000 13.92008 397 ASN A N 1
ATOM 1095 C CA . ASN A 1 77 ? 33.37584 -15.46898 18.65199 1.000 14.31505 397 ASN A CA 1
ATOM 1096 C C . ASN A 1 77 ? 34.68276 -15.87921 19.30702 1.000 15.26682 397 ASN A C 1
ATOM 1097 O O . ASN A 1 77 ? 34.76672 -16.98072 19.87515 1.000 15.51973 397 ASN A O 1
ATOM 1108 N N . PRO A 1 78 ? 35.72435 -15.04987 19.25018 1.000 15.71849 398 PRO A N 1
ATOM 1109 C CA . PRO A 1 78 ? 36.98421 -15.42481 19.90238 1.000 16.71200 398 PRO A CA 1
ATOM 1110 C C . PRO A 1 78 ? 36.84693 -15.66308 21.39491 1.000 18.21632 398 PRO A C 1
ATOM 1111 O O . PRO A 1 78 ? 37.66208 -16.40389 21.96148 1.000 19.15988 398 PRO A O 1
ATOM 1122 N N . MET A 1 79 ? 35.84272 -15.07045 22.04944 1.000 19.02045 399 MET A N 1
ATOM 1123 C CA . MET A 1 79 ? 35.66921 -15.28194 23.48474 1.000 21.33493 399 MET A CA 1
ATOM 1124 C C . MET A 1 79 ? 35.23992 -16.70924 23.80929 1.000 21.50850 399 MET A C 1
ATOM 1125 O O . MET A 1 79 ? 35.50486 -17.19296 24.91380 1.000 23.28091 399 MET A O 1
ATOM 1139 N N . THR A 1 80 ? 34.56368 -17.39357 22.88275 1.000 20.61735 400 THR A N 1
ATOM 1140 C CA . THR A 1 80 ? 34.04371 -18.73048 23.13318 1.000 19.30966 400 THR A CA 1
ATOM 1141 C C . THR A 1 80 ? 34.69180 -19.80079 22.27182 1.000 18.55195 400 THR A C 1
ATOM 1142 O O . THR A 1 80 ? 34.48946 -20.99268 22.54373 1.000 18.95520 400 THR A O 1
ATOM 1153 N N . ASN A 1 81 ? 35.44114 -19.41710 21.24172 1.000 16.81523 401 ASN A N 1
ATOM 1154 C CA . ASN A 1 81 ? 35.98993 -20.36998 20.28112 1.000 16.97788 401 ASN A CA 1
ATOM 1155 C C . ASN A 1 81 ? 34.89216 -21.21932 19.65756 1.000 16.83869 401 ASN A C 1
ATOM 1156 O O . ASN A 1 81 ? 35.07635 -22.41128 19.41498 1.000 18.88219 401 ASN A O 1
ATOM 1167 N N . GLN A 1 82 ? 33.75142 -20.59602 19.36991 1.000 17.00416 402 GLN A N 1
ATOM 1168 C CA . GLN A 1 82 ? 32.63529 -21.28936 18.74918 1.000 17.37033 402 GLN A CA 1
ATOM 1169 C C . GLN A 1 82 ? 32.11673 -20.53113 17.53964 1.000 15.78512 402 GLN A C 1
ATOM 1170 O O . GLN A 1 82 ? 32.05780 -19.29896 17.53939 1.000 15.20134 402 GLN A O 1
ATOM 1184 N N . TRP A 1 83 ? 31.72560 -21.29380 16.52398 1.000 14.88032 403 TRP A N 1
ATOM 1185 C CA . TRP A 1 83 ? 31.01921 -20.79972 15.35669 1.000 13.82356 403 TRP A CA 1
ATOM 1186 C C . TRP A 1 83 ? 29.52434 -20.95555 15.58014 1.000 14.92317 403 TRP A C 1
ATOM 1187 O O . TRP A 1 83 ? 29.06962 -21.98877 16.08362 1.000 17.06626 403 TRP A O 1
ATOM 1208 N N . SER A 1 84 ? 28.76453 -19.94043 15.16450 1.000 14.35870 404 SER A N 1
ATOM 1209 C CA . SER A 1 84 ? 27.31275 -19.95017 15.21958 1.000 14.60129 404 SER A CA 1
ATOM 1210 C C . SER A 1 84 ? 26.74973 -19.59109 13.85410 1.000 14.06520 404 SER A C 1
ATOM 1211 O O . SER A 1 84 ? 27.20990 -18.61381 13.24549 1.000 13.82903 404 SER A O 1
ATOM 1219 N N . PRO A 1 85 ? 25.74456 -20.31230 13.35744 1.000 14.20693 405 PRO A N 1
ATOM 1220 C CA . PRO A 1 85 ? 25.10731 -19.89123 12.10677 1.000 13.76856 405 PRO A CA 1
ATOM 1221 C C . PRO A 1 85 ? 24.32686 -18.59304 12.27209 1.000 13.69056 405 PRO A C 1
ATOM 1222 O O . PRO A 1 85 ? 23.75930 -18.30140 13.32448 1.000 15.06752 405 PRO A O 1
ATOM 1233 N N . CYS A 1 86 ? 24.31501 -17.80325 11.21205 1.000 12.60308 406 CYS A N 1
ATOM 1234 C CA . CYS A 1 86 ? 23.48874 -16.61698 11.09030 1.000 11.89147 406 CYS A CA 1
ATOM 1235 C C . CYS A 1 86 ? 22.51572 -16.83201 9.93798 1.000 11.56400 406 CYS A C 1
ATOM 1236 O O . CYS A 1 86 ? 22.55210 -17.85003 9.24307 1.000 11.86696 406 CYS A O 1
ATOM 1244 N N . ALA A 1 87 ? 21.66230 -15.83856 9.70844 1.000 11.15295 407 ALA A N 1
ATOM 1245 C CA . ALA A 1 87 ? 20.75634 -15.91316 8.56811 1.000 11.59723 407 ALA A CA 1
ATOM 1246 C C . ALA A 1 87 ? 21.54991 -16.07443 7.27599 1.000 10.63179 407 ALA A C 1
ATOM 1247 O O . ALA A 1 87 ? 22.59752 -15.45427 7.08290 1.000 10.96204 407 ALA A O 1
ATOM 1254 N N . SER A 1 88 ? 21.02728 -16.89607 6.37679 1.000 11.70337 408 SER A N 1
ATOM 1255 C CA . SER A 1 88 ? 21.68582 -17.12090 5.10459 1.000 11.43767 408 SER A CA 1
ATOM 1256 C C . SER A 1 88 ? 21.31761 -16.03382 4.10941 1.000 10.32757 408 SER A C 1
ATOM 1257 O O . SER A 1 88 ? 20.26389 -15.40549 4.20192 1.000 10.95978 408 SER A O 1
ATOM 1265 N N . MET A 1 89 ? 22.20098 -15.83717 3.14029 1.000 9.97843 409 MET A N 1
ATOM 1266 C CA . MET A 1 89 ? 21.98527 -14.90681 2.05493 1.000 9.86037 409 MET A CA 1
ATOM 1267 C C . MET A 1 89 ? 20.85465 -15.38425 1.14497 1.000 9.80617 409 MET A C 1
ATOM 1268 O O . MET A 1 89 ? 20.41950 -16.53552 1.19909 1.000 10.67950 409 MET A O 1
ATOM 1282 N N . SER A 1 90 ? 20.41279 -14.48544 0.26409 1.000 9.71827 410 SER A N 1
ATOM 1283 C CA . SER A 1 90 ? 19.34039 -14.80497 -0.66499 1.000 10.26595 410 SER A CA 1
ATOM 1284 C C . SER A 1 90 ? 19.73871 -15.87435 -1.66928 1.000 9.72379 410 SER A C 1
ATOM 1285 O O . SER A 1 90 ? 18.86670 -16.52564 -2.24556 1.000 11.23518 410 SER A O 1
ATOM 1293 N N . VAL A 1 91 ? 21.02836 -16.05649 -1.90150 1.000 9.43166 411 VAL A N 1
ATOM 1294 C CA . VAL A 1 91 ? 21.52925 -16.84521 -3.01940 1.000 9.17264 411 VAL A CA 1
ATOM 1295 C C . VAL A 1 91 ? 22.89320 -17.39701 -2.64923 1.000 9.01353 411 VAL A C 1
ATOM 1296 O O . VAL A 1 91 ? 23.63012 -16.75647 -1.89200 1.000 9.06843 411 VAL A O 1
ATOM 1309 N N . PRO A 1 92 ? 23.28965 -18.55616 -3.16937 1.000 9.11333 412 PRO A N 1
ATOM 1310 C CA . PRO A 1 92 ? 24.67834 -18.99593 -2.98050 1.000 8.53620 412 PRO A CA 1
ATOM 1311 C C . PRO A 1 92 ? 25.62638 -18.06708 -3.72737 1.000 8.82616 412 PRO A C 1
ATOM 1312 O O . PRO A 1 92 ? 25.32073 -17.59133 -4.82373 1.000 8.94186 412 PRO A O 1
ATOM 1323 N N . ARG A 1 93 ? 26.80683 -17.84415 -3.13986 1.000 9.06309 413 ARG A N 1
ATOM 1324 C CA . ARG A 1 93 ? 27.81832 -16.95252 -3.70278 1.000 8.55989 413 ARG A CA 1
ATOM 1325 C C . ARG A 1 93 ? 29.20365 -17.53903 -3.45400 1.000 8.76515 413 ARG A C 1
ATOM 1326 O O . ARG A 1 93 ? 29.79203 -17.30945 -2.39849 1.000 9.28625 413 ARG A O 1
ATOM 1347 N N . ASN A 1 94 ? 29.73869 -18.24583 -4.44397 1.000 8.86239 414 ASN A N 1
ATOM 1348 C CA . ASN A 1 94 ? 31.12680 -18.68889 -4.42221 1.000 8.83936 414 ASN A CA 1
ATOM 1349 C C . ASN A 1 94 ? 31.99034 -17.61479 -5.07638 1.000 8.85744 414 ASN A C 1
ATOM 1350 O O . ASN A 1 94 ? 31.53464 -16.85788 -5.93111 1.000 9.66692 414 ASN A O 1
ATOM 1361 N N . ARG A 1 95 ? 33.24995 -17.55019 -4.66867 1.000 8.59366 415 ARG A N 1
ATOM 1362 C CA . ARG A 1 95 ? 34.18260 -16.54820 -5.19065 1.000 8.63812 415 ARG A CA 1
ATOM 1363 C C . ARG A 1 95 ? 33.59568 -15.15128 -4.95856 1.000 8.31732 415 ARG A C 1
ATOM 1364 O O . ARG A 1 95 ? 33.56415 -14.28812 -5.84191 1.000 8.75743 415 ARG A O 1
ATOM 1385 N N . ILE A 1 96 ? 33.14733 -14.95700 -3.72799 1.000 8.59187 416 ILE A N 1
ATOM 1386 C CA . ILE A 1 96 ? 32.44878 -13.76275 -3.27574 1.000 8.17091 416 ILE A CA 1
ATOM 1387 C C . ILE A 1 96 ? 33.45224 -12.69204 -2.86280 1.000 8.71481 416 ILE A C 1
ATOM 1388 O O . ILE A 1 96 ? 34.58794 -12.98175 -2.49403 1.000 9.65175 416 ILE A O 1
ATOM 1404 N N . GLY A 1 97 ? 32.99066 -11.44356 -2.85727 1.000 8.47986 417 GLY A N 1
ATOM 1405 C CA . GLY A 1 97 ? 33.68742 -10.36376 -2.17806 1.000 9.26364 417 GLY A CA 1
ATOM 1406 C C . GLY A 1 97 ? 32.77904 -9.74790 -1.13366 1.000 8.46558 417 GLY A C 1
ATOM 1407 O O . GLY A 1 97 ? 31.56557 -9.73295 -1.29042 1.000 9.37267 417 GLY A O 1
ATOM 1411 N N . VAL A 1 98 ? 33.37830 -9.24785 -0.05610 1.000 8.50282 418 VAL A N 1
ATOM 1412 C CA A VAL A 1 98 ? 32.60275 -8.63415 1.00719 0.305 9.38564 418 VAL A CA 1
ATOM 1413 C CA B VAL A 1 98 ? 32.65221 -8.69251 1.08165 0.695 8.79772 418 VAL A CA 1
ATOM 1414 C C . VAL A 1 98 ? 33.30307 -7.38584 1.52207 1.000 8.97113 418 VAL A C 1
ATOM 1415 O O . VAL A 1 98 ? 34.53259 -7.25837 1.50570 1.000 9.67015 418 VAL A O 1
ATOM 1440 N N . GLY A 1 99 ? 32.48269 -6.44415 1.96997 1.000 8.82798 419 GLY A N 1
ATOM 1441 C CA . GLY A 1 99 ? 32.96053 -5.24609 2.62606 1.000 9.35737 419 GLY A CA 1
ATOM 1442 C C . GLY A 1 99 ? 31.99381 -4.87717 3.72666 1.000 9.84678 419 GLY A C 1
ATOM 1443 O O . GLY A 1 99 ? 30.82388 -5.24010 3.68796 1.000 12.16681 419 GLY A O 1
ATOM 1447 N N . VAL A 1 100 ? 32.49081 -4.13995 4.70555 1.000 9.59954 420 VAL A N 1
ATOM 1448 C CA . VAL A 1 100 ? 31.69065 -3.68270 5.83725 1.000 9.53466 420 VAL A CA 1
ATOM 1449 C C . VAL A 1 100 ? 31.56354 -2.16574 5.78644 1.000 10.32717 420 VAL A C 1
ATOM 1450 O O . VAL A 1 100 ? 32.56953 -1.46274 5.67458 1.000 10.84299 420 VAL A O 1
ATOM 1463 N N . ILE A 1 101 ? 30.33316 -1.65804 5.86753 1.000 10.84184 421 ILE A N 1
ATOM 1464 C CA . ILE A 1 101 ? 30.08446 -0.22770 6.02471 1.000 11.80725 421 ILE A CA 1
ATOM 1465 C C . ILE A 1 101 ? 29.25769 -0.05361 7.28547 1.000 13.05472 421 ILE A C 1
ATOM 1466 O O . ILE A 1 101 ? 28.14811 -0.59268 7.39122 1.000 12.47445 421 ILE A O 1
ATOM 1482 N N . ASP A 1 102 ? 29.77895 0.73227 8.21815 1.000 15.79338 422 ASP A N 1
ATOM 1483 C CA . ASP A 1 102 ? 29.05634 1.11766 9.42267 1.000 18.04305 422 ASP A CA 1
ATOM 1484 C C . ASP A 1 102 ? 28.31296 -0.06106 10.04748 1.000 16.65117 422 ASP A C 1
ATOM 1485 O O . ASP A 1 102 ? 27.11605 -0.00588 10.35126 1.000 17.53643 422 ASP A O 1
ATOM 1494 N N . GLY A 1 103 ? 29.05543 -1.14467 10.24759 1.000 15.86453 423 GLY A N 1
ATOM 1495 C CA . GLY A 1 103 ? 28.55333 -2.30400 10.95527 1.000 14.94557 423 GLY A CA 1
ATOM 1496 C C . GLY A 1 103 ? 27.65742 -3.21009 10.15513 1.000 13.31287 423 GLY A C 1
ATOM 1497 O O . GLY A 1 103 ? 27.02610 -4.09386 10.74146 1.000 13.91194 423 GLY A O 1
ATOM 1501 N N . HIS A 1 104 ? 27.58704 -3.02655 8.84310 1.000 12.47949 424 HIS A N 1
ATOM 1502 C CA . HIS A 1 104 ? 26.74907 -3.84301 7.97573 1.000 11.02752 424 HIS A CA 1
ATOM 1503 C C . HIS A 1 104 ? 27.63648 -4.55665 6.96591 1.000 10.52020 424 HIS A C 1
ATOM 1504 O O . HIS A 1 104 ? 28.55896 -3.95916 6.41011 1.000 12.46101 424 HIS A O 1
ATOM 1518 N N . ILE A 1 105 ? 27.35803 -5.83308 6.72980 1.000 9.73684 425 ILE A N 1
ATOM 1519 C CA . ILE A 1 105 ? 28.15233 -6.65332 5.82172 1.000 9.04395 425 ILE A CA 1
ATOM 1520 C C . ILE A 1 105 ? 27.51266 -6.61586 4.44398 1.000 9.36222 425 ILE A C 1
ATOM 1521 O O . ILE A 1 105 ? 26.34851 -6.99257 4.28748 1.000 10.47867 425 ILE A O 1
ATOM 1537 N N . TYR A 1 106 ? 28.28267 -6.23124 3.43364 1.000 8.99411 426 TYR A N 1
ATOM 1538 C CA . TYR A 1 106 ? 27.83803 -6.30626 2.05383 1.000 8.77511 426 TYR A CA 1
ATOM 1539 C C . TYR A 1 106 ? 28.47238 -7.52041 1.39229 1.000 8.61336 426 TYR A C 1
ATOM 1540 O O . TYR A 1 106 ? 29.69669 -7.66332 1.39230 1.000 10.30101 426 TYR A O 1
ATOM 1558 N N . ALA A 1 107 ? 27.62489 -8.38333 0.83866 1.000 8.79034 427 ALA A N 1
ATOM 1559 C CA . ALA A 1 107 ? 28.01321 -9.53223 0.03297 1.000 8.95081 427 ALA A CA 1
ATOM 1560 C C . ALA A 1 107 ? 27.82499 -9.18381 -1.43377 1.000 8.36646 427 ALA A C 1
ATOM 1561 O O . ALA A 1 107 ? 26.72304 -8.79413 -1.84309 1.000 9.55152 427 ALA A O 1
ATOM 1568 N N . VAL A 1 108 ? 28.89048 -9.33721 -2.21877 1.000 8.14524 428 VAL A N 1
ATOM 1569 C CA . VAL A 1 108 ? 28.97162 -8.79356 -3.55996 1.000 8.29520 428 VAL A CA 1
ATOM 1570 C C . VAL A 1 108 ? 29.26930 -9.89922 -4.55555 1.000 8.27407 428 VAL A C 1
ATOM 1571 O O . VAL A 1 108 ? 30.27671 -10.59626 -4.43374 1.000 8.50119 428 VAL A O 1
ATOM 1584 N N . GLY A 1 109 ? 28.40143 -10.04511 -5.55124 1.000 8.11249 429 GLY A N 1
ATOM 1585 C CA . GLY A 1 109 ? 28.73433 -10.89603 -6.68063 1.000 8.91309 429 GLY A CA 1
ATOM 1586 C C . GLY A 1 109 ? 28.88553 -12.35696 -6.32482 1.000 8.00860 429 GLY A C 1
ATOM 1587 O O . GLY A 1 109 ? 28.16442 -12.90511 -5.48468 1.000 9.14516 429 GLY A O 1
ATOM 1591 N N . GLY A 1 110 ? 29.81982 -13.00386 -6.99748 1.000 8.83762 430 GLY A N 1
ATOM 1592 C CA . GLY A 1 110 ? 30.05462 -14.42218 -6.81899 1.000 8.81212 430 GLY A CA 1
ATOM 1593 C C . GLY A 1 110 ? 29.25802 -15.25832 -7.79542 1.000 9.19804 430 GLY A C 1
ATOM 1594 O O . GLY A 1 110 ? 28.43591 -14.75861 -8.56396 1.000 10.08907 430 GLY A O 1
ATOM 1598 N N . SER A 1 111 ? 29.49650 -16.57596 -7.74473 1.000 9.75788 431 SER A N 1
ATOM 1599 C CA . SER A 1 111 ? 28.87580 -17.51948 -8.66201 1.000 10.06346 431 SER A CA 1
ATOM 1600 C C . SER A 1 111 ? 27.96717 -18.51055 -7.94611 1.000 9.74790 431 SER A C 1
ATOM 1601 O O . SER A 1 111 ? 28.11179 -18.79471 -6.75366 1.000 9.91520 431 SER A O 1
ATOM 1609 N N . HIS A 1 112 ? 27.03241 -19.05160 -8.72164 1.000 9.70805 432 HIS A N 1
ATOM 1610 C CA . HIS A 1 112 ? 26.19253 -20.16617 -8.30450 1.000 9.73238 432 HIS A CA 1
ATOM 1611 C C . HIS A 1 112 ? 26.05853 -21.04969 -9.53551 1.000 9.84811 432 HIS A C 1
ATOM 1612 O O . HIS A 1 112 ? 25.34772 -20.68570 -10.47080 1.000 10.57383 432 HIS A O 1
ATOM 1626 N N . GLY A 1 113 ? 26.78525 -22.17003 -9.56016 1.000 10.78546 433 GLY A N 1
ATOM 1627 C CA . GLY A 1 113 ? 26.85384 -22.92494 -10.79561 1.000 11.87210 433 GLY A CA 1
ATOM 1628 C C . GLY A 1 113 ? 27.37598 -22.02196 -11.88651 1.000 11.20427 433 GLY A C 1
ATOM 1629 O O . GLY A 1 113 ? 28.33497 -21.27260 -11.69530 1.000 13.39176 433 GLY A O 1
ATOM 1633 N N . CYS A 1 114 ? 26.74028 -22.06995 -13.04153 1.000 11.81458 434 CYS A N 1
ATOM 1634 C CA . CYS A 1 114 ? 27.12759 -21.24145 -14.17387 1.000 13.34889 434 CYS A CA 1
ATOM 1635 C C . CYS A 1 114 ? 26.61638 -19.80880 -14.09808 1.000 12.59492 434 CYS A C 1
ATOM 1636 O O . CYS A 1 114 ? 26.90817 -19.01920 -15.00617 1.000 15.03864 434 CYS A O 1
ATOM 1644 N N . ILE A 1 115 ? 25.91361 -19.43234 -13.03569 1.000 12.05883 435 ILE A N 1
ATOM 1645 C CA . ILE A 1 115 ? 25.37761 -18.08546 -12.89440 1.000 12.76418 435 ILE A CA 1
ATOM 1646 C C . ILE A 1 115 ? 26.45487 -17.18502 -12.28973 1.000 12.02750 435 ILE A C 1
ATOM 1647 O O . ILE A 1 115 ? 27.04835 -17.51277 -11.25551 1.000 13.71704 435 ILE A O 1
ATOM 1663 N N . HIS A 1 116 ? 26.68273 -16.03178 -12.92347 1.000 10.57488 436 HIS A N 1
ATOM 1664 C CA . HIS A 1 116 ? 27.60677 -15.01285 -12.44338 1.000 10.30100 436 HIS A CA 1
ATOM 1665 C C . HIS A 1 116 ? 26.77901 -13.83893 -11.93773 1.000 9.53938 436 HIS A C 1
ATOM 1666 O O . HIS A 1 116 ? 26.08826 -13.18343 -12.72010 1.000 10.32360 436 HIS A O 1
ATOM 1680 N N . HIS A 1 117 ? 26.84350 -13.57427 -10.63864 1.000 9.15532 437 HIS A N 1
ATOM 1681 C CA . HIS A 1 117 ? 25.94217 -12.59075 -10.05434 1.000 9.33130 437 HIS A CA 1
ATOM 1682 C C . HIS A 1 117 ? 26.43476 -11.16434 -10.25221 1.000 8.85256 437 HIS A C 1
ATOM 1683 O O . HIS A 1 117 ? 27.62719 -10.87357 -10.07926 1.000 9.82417 437 HIS A O 1
ATOM 1698 N N . SER A 1 118 ? 25.49005 -10.26830 -10.54464 1.000 8.99229 438 SER A N 1
ATOM 1699 C CA . SER A 1 118 ? 25.68155 -8.84767 -10.26951 1.000 9.48223 438 SER A CA 1
ATOM 1700 C C . SER A 1 118 ? 25.03255 -8.41986 -8.96223 1.000 8.78193 438 SER A C 1
ATOM 1701 O O . SER A 1 118 ? 25.27458 -7.30400 -8.50182 1.000 9.59373 438 SER A O 1
ATOM 1709 N N . SER A 1 119 ? 24.21904 -9.26740 -8.35535 1.000 8.81332 439 SER A N 1
ATOM 1710 C CA . SER A 1 119 ? 23.45956 -8.88782 -7.17966 1.000 8.91502 439 SER A CA 1
ATOM 1711 C C . SER A 1 119 ? 24.37559 -8.64773 -5.98219 1.000 8.49935 439 SER A C 1
ATOM 1712 O O . SER A 1 119 ? 25.49397 -9.18227 -5.88690 1.000 9.04523 439 SER A O 1
ATOM 1720 N N . VAL A 1 120 ? 23.84746 -7.85563 -5.05895 1.000 8.52222 440 VAL A N 1
ATOM 1721 C CA . VAL A 1 120 ? 24.52529 -7.42027 -3.85105 1.000 8.73897 440 VAL A CA 1
ATOM 1722 C C . VAL A 1 120 ? 23.48779 -7.39443 -2.73868 1.000 8.94728 440 VAL A C 1
ATOM 1723 O O . VAL A 1 120 ? 22.36020 -6.93593 -2.94082 1.000 9.58859 440 VAL A O 1
ATOM 1736 N N . GLU A 1 121 ? 23.86701 -7.85485 -1.55343 1.000 8.75919 441 GLU A N 1
ATOM 1737 C CA . GLU A 1 121 ? 22.96456 -7.82151 -0.41351 1.000 9.25792 441 GLU A CA 1
ATOM 1738 C C . GLU A 1 121 ? 23.71026 -7.40087 0.84073 1.000 8.74242 441 GLU A C 1
ATOM 1739 O O . GLU A 1 121 ? 24.92842 -7.50609 0.93340 1.000 9.99271 441 GLU A O 1
ATOM 1751 N N . ARG A 1 122 ? 22.95112 -6.91556 1.81417 1.000 9.49896 442 ARG A N 1
ATOM 1752 C CA . ARG A 1 122 ? 23.48115 -6.27331 3.00368 1.000 9.75669 442 ARG A CA 1
ATOM 1753 C C . ARG A 1 122 ? 22.90538 -6.93595 4.24978 1.000 9.78978 442 ARG A C 1
ATOM 1754 O O . ARG A 1 122 ? 21.68080 -7.09648 4.36951 1.000 10.71995 442 ARG A O 1
ATOM 1775 N N . TYR A 1 123 ? 23.79515 -7.30941 5.16657 1.000 9.99575 443 TYR A N 1
ATOM 1776 C CA . TYR A 1 123 ? 23.43502 -7.95768 6.41371 1.000 10.17037 443 TYR A CA 1
ATOM 1777 C C . TYR A 1 123 ? 23.47106 -6.98208 7.57716 1.000 11.74984 443 TYR A C 1
ATOM 1778 O O . TYR A 1 123 ? 24.42525 -6.20639 7.72660 1.000 11.83554 443 TYR A O 1
ATOM 1796 N N . GLU A 1 124 ? 22.44223 -7.06822 8.41061 1.000 12.50931 444 GLU A N 1
ATOM 1797 C CA . GLU A 1 124 ? 22.26420 -6.27203 9.61410 1.000 14.26128 444 GLU A CA 1
ATOM 1798 C C . GLU A 1 124 ? 22.47549 -7.18305 10.81337 1.000 14.66403 444 GLU A C 1
ATOM 1799 O O . GLU A 1 124 ? 21.58330 -7.96943 11.16179 1.000 15.56561 444 GLU A O 1
ATOM 1811 N N . PRO A 1 125 ? 23.62715 -7.12190 11.47573 1.000 14.64154 445 PRO A N 1
ATOM 1812 C CA . PRO A 1 125 ? 23.88416 -8.07937 12.56287 1.000 16.41763 445 PRO A CA 1
ATOM 1813 C C . PRO A 1 125 ? 22.90365 -8.01797 13.71709 1.000 18.80115 445 PRO A C 1
ATOM 1814 O O . PRO A 1 125 ? 22.54342 -9.06442 14.27686 1.000 19.97500 445 PRO A O 1
ATOM 1825 N N . GLU A 1 126 ? 22.47076 -6.82618 14.11617 1.000 20.63412 446 GLU A N 1
ATOM 1826 C CA . GLU A 1 126 ? 21.58866 -6.76309 15.27475 1.000 24.88068 446 GLU A CA 1
ATOM 1827 C C . GLU A 1 126 ? 20.23337 -7.38701 14.97158 1.000 24.35252 446 GLU A C 1
ATOM 1828 O O . GLU A 1 126 ? 19.61146 -7.98141 15.85880 1.000 26.82139 446 GLU A O 1
ATOM 1840 N N . ARG A 1 127 ? 19.76942 -7.27212 13.72989 1.000 22.25367 447 ARG A N 1
ATOM 1841 C CA . ARG A 1 127 ? 18.49581 -7.83850 13.31693 1.000 22.02363 447 ARG A CA 1
ATOM 1842 C C . ARG A 1 127 ? 18.62723 -9.23988 12.73721 1.000 18.81016 447 ARG A C 1
ATOM 1843 O O . ARG A 1 127 ? 17.60903 -9.92361 12.57799 1.000 19.28821 447 ARG A O 1
ATOM 1864 N N . ASP A 1 128 ? 19.84744 -9.69343 12.45963 1.000 16.86921 448 ASP A N 1
ATOM 1865 C CA . ASP A 1 128 ? 20.09551 -10.98103 11.79781 1.000 15.60664 448 ASP A CA 1
ATOM 1866 C C . ASP A 1 128 ? 19.23971 -11.11767 10.54164 1.000 15.65697 448 ASP A C 1
ATOM 1867 O O . ASP A 1 128 ? 18.51083 -12.09333 10.35399 1.000 15.83335 448 ASP A O 1
ATOM 1876 N N . GLU A 1 129 ? 19.35662 -10.12736 9.65964 1.000 14.92901 449 GLU A N 1
ATOM 1877 C CA . GLU A 1 129 ? 18.61511 -10.10534 8.41274 1.000 15.67285 449 GLU A CA 1
ATOM 1878 C C . GLU A 1 129 ? 19.51608 -9.65360 7.27776 1.000 13.06772 449 GLU A C 1
ATOM 1879 O O . GLU A 1 129 ? 20.33595 -8.74917 7.44851 1.000 13.48127 449 GLU A O 1
ATOM 1891 N N . TRP A 1 130 ? 19.33910 -10.28914 6.12838 1.000 12.35244 450 TRP A N 1
ATOM 1892 C CA . TRP A 1 130 ? 19.87320 -9.83176 4.86043 1.000 11.57387 450 TRP A CA 1
ATOM 1893 C C . TRP A 1 130 ? 18.77837 -9.16705 4.04190 1.000 12.45697 450 TRP A C 1
ATOM 1894 O O . TRP A 1 130 ? 17.61509 -9.58477 4.06448 1.000 13.74519 450 TRP A O 1
ATOM 1915 N N . HIS A 1 131 ? 19.16704 -8.16145 3.27279 1.000 11.68396 451 HIS A N 1
ATOM 1916 C CA . HIS A 1 131 ? 18.30167 -7.55581 2.27703 1.000 12.19021 451 HIS A CA 1
ATOM 1917 C C . HIS A 1 131 ? 19.10368 -7.18941 1.04111 1.000 11.43877 451 HIS A C 1
ATOM 1918 O O . HIS A 1 131 ? 20.21465 -6.68027 1.14637 1.000 11.63104 451 HIS A O 1
ATOM 1932 N N . LEU A 1 132 ? 18.52675 -7.42047 -0.12654 1.000 12.09327 452 LEU A N 1
ATOM 1933 C CA . LEU A 1 132 ? 19.17763 -7.06399 -1.37457 1.000 11.94602 452 LEU A CA 1
ATOM 1934 C C . LEU A 1 132 ? 19.22437 -5.54841 -1.50965 1.000 11.79855 452 LEU A C 1
ATOM 1935 O O . LEU A 1 132 ? 18.29132 -4.85230 -1.12105 1.000 14.05273 452 LEU A O 1
ATOM 1951 N N . VAL A 1 133 ? 20.32528 -5.03921 -2.05753 1.000 10.18637 453 VAL A N 1
ATOM 1952 C CA . VAL A 1 133 ? 20.45306 -3.63164 -2.42077 1.000 10.58721 453 VAL A CA 1
ATOM 1953 C C . VAL A 1 133 ? 20.61748 -3.55186 -3.93098 1.000 10.62263 453 VAL A C 1
ATOM 1954 O O . VAL A 1 133 ? 20.37682 -4.53385 -4.63520 1.000 10.84224 453 VAL A O 1
ATOM 1967 N N . ALA A 1 134 ? 20.98119 -2.39078 -4.45665 1.000 11.37318 454 ALA A N 1
ATOM 1968 C CA . ALA A 1 134 ? 21.10131 -2.26642 -5.89685 1.000 11.14853 454 ALA A CA 1
ATOM 1969 C C . ALA A 1 134 ? 22.19291 -3.20223 -6.40878 1.000 9.75283 454 ALA A C 1
ATOM 1970 O O . ALA A 1 134 ? 23.27918 -3.29069 -5.80320 1.000 10.04218 454 ALA A O 1
ATOM 1977 N N . PRO A 1 135 ? 21.96328 -3.88710 -7.52621 1.000 10.11974 455 PRO A N 1
ATOM 1978 C CA . PRO A 1 135 ? 23.02275 -4.72472 -8.10586 1.000 10.40135 455 PRO A CA 1
ATOM 1979 C C . PRO A 1 135 ? 24.11671 -3.88406 -8.74633 1.000 9.54394 455 PRO A C 1
ATOM 1980 O O . PRO A 1 135 ? 23.91586 -2.73557 -9.13713 1.000 10.30673 455 PRO A O 1
ATOM 1991 N N . MET A 1 136 ? 25.28909 -4.49084 -8.89293 1.000 9.45504 456 MET A N 1
ATOM 1992 C CA . MET A 1 136 ? 26.38252 -3.86508 -9.60048 1.000 10.01350 456 MET A CA 1
ATOM 1993 C C . MET A 1 136 ? 25.98339 -3.66998 -11.06874 1.000 10.33060 456 MET A C 1
ATOM 1994 O O . MET A 1 136 ? 25.02926 -4.26783 -11.58550 1.000 10.93329 456 MET A O 1
ATOM 2008 N N . LEU A 1 137 ? 26.75940 -2.84805 -11.75684 1.000 10.66155 457 LEU A N 1
ATOM 2009 C CA . LEU A 1 137 ? 26.59222 -2.64590 -13.18753 1.000 11.22387 457 LEU A CA 1
ATOM 2010 C C . LEU A 1 137 ? 27.16559 -3.79691 -14.00076 1.000 11.13656 457 LEU A C 1
ATOM 2011 O O . LEU A 1 137 ? 26.89205 -3.88483 -15.20340 1.000 12.92938 457 LEU A O 1
ATOM 2027 N N . THR A 1 138 ? 27.90567 -4.69803 -13.35854 1.000 10.76541 458 THR A N 1
ATOM 2028 C CA . THR A 1 138 ? 28.64432 -5.77133 -14.01170 1.000 10.62237 458 THR A CA 1
ATOM 2029 C C . THR A 1 138 ? 28.45422 -7.03480 -13.19292 1.000 10.36409 458 THR A C 1
ATOM 2030 O O . THR A 1 138 ? 28.46192 -6.98154 -11.96065 1.000 11.12216 458 THR A O 1
ATOM 2041 N N . ARG A 1 139 ? 28.29552 -8.16955 -13.87373 1.000 10.30757 459 ARG A N 1
ATOM 2042 C CA . ARG A 1 139 ? 28.36744 -9.45278 -13.19305 1.000 9.50159 459 ARG A CA 1
ATOM 2043 C C . ARG A 1 139 ? 29.83148 -9.76826 -12.88547 1.000 10.24657 459 ARG A C 1
ATOM 2044 O O . ARG A 1 139 ? 30.68662 -9.67625 -13.76974 1.000 11.68439 459 ARG A O 1
ATOM 2065 N N . ARG A 1 140 ? 30.12791 -10.12335 -11.63571 1.000 9.56293 460 ARG A N 1
ATOM 2066 C CA . ARG A 1 140 ? 31.51356 -10.32861 -11.23351 1.000 9.76136 460 ARG A CA 1
ATOM 2067 C C . ARG A 1 140 ? 31.61801 -11.48326 -10.25468 1.000 9.39605 460 ARG A C 1
ATOM 2068 O O . ARG A 1 140 ? 31.01828 -11.44115 -9.18129 1.000 9.94097 460 ARG A O 1
ATOM 2089 N N . ILE A 1 141 ? 32.43768 -12.47394 -10.59427 1.000 9.63077 461 ILE A N 1
ATOM 2090 C CA . ILE A 1 141 ? 32.85376 -13.50363 -9.65726 1.000 10.10970 461 ILE A CA 1
ATOM 2091 C C . ILE A 1 141 ? 34.35737 -13.37584 -9.47764 1.000 9.38190 461 ILE A C 1
ATOM 2092 O O . ILE A 1 141 ? 35.06384 -12.84947 -10.34117 1.000 10.24626 461 ILE A O 1
ATOM 2108 N N . GLY A 1 142 ? 34.85719 -13.85438 -8.34259 1.000 9.56813 462 GLY A N 1
ATOM 2109 C CA . GLY A 1 142 ? 36.26056 -13.59922 -8.05106 1.000 9.70411 462 GLY A CA 1
ATOM 2110 C C . GLY A 1 142 ? 36.54085 -12.12689 -7.91806 1.000 9.12600 462 GLY A C 1
ATOM 2111 O O . GLY A 1 142 ? 37.62149 -11.65606 -8.27139 1.000 10.13966 462 GLY A O 1
ATOM 2115 N N . VAL A 1 143 ? 35.57081 -11.39545 -7.42403 1.000 9.47487 463 VAL A N 1
ATOM 2116 C CA . VAL A 1 143 ? 35.59576 -9.95090 -7.28051 1.000 9.38893 463 VAL A CA 1
ATOM 2117 C C . VAL A 1 143 ? 36.27951 -9.57845 -5.97099 1.000 9.31014 463 VAL A C 1
ATOM 2118 O O . VAL A 1 143 ? 36.07030 -10.20003 -4.92612 1.000 11.32089 463 VAL A O 1
ATOM 2131 N N . GLY A 1 144 ? 37.10871 -8.54148 -6.03515 1.000 8.83097 464 GLY A N 1
ATOM 2132 C CA . GLY A 1 144 ? 37.71379 -7.97990 -4.84103 1.000 9.51077 464 GLY A CA 1
ATOM 2133 C C . GLY A 1 144 ? 36.88089 -6.80690 -4.35110 1.000 8.86015 464 GLY A C 1
ATOM 2134 O O . GLY A 1 144 ? 36.39430 -6.00420 -5.13611 1.000 10.76186 464 GLY A O 1
ATOM 2138 N N . VAL A 1 145 ? 36.70454 -6.72498 -3.04688 1.000 8.81365 465 VAL A N 1
ATOM 2139 C CA . VAL A 1 145 ? 35.88207 -5.68008 -2.45433 1.000 8.78280 465 VAL A CA 1
ATOM 2140 C C . VAL A 1 145 ? 36.61929 -5.01000 -1.31235 1.000 9.45811 465 VAL A C 1
ATOM 2141 O O . VAL A 1 145 ? 37.27531 -5.66376 -0.50044 1.000 11.44902 465 VAL A O 1
ATOM 2154 N N . ALA A 1 146 ? 36.45786 -3.70323 -1.20974 1.000 9.78126 466 ALA A N 1
ATOM 2155 C CA . ALA A 1 146 ? 37.00317 -2.98529 -0.07126 1.000 11.47166 466 ALA A CA 1
ATOM 2156 C C . ALA A 1 146 ? 36.18064 -1.72383 0.15184 1.000 9.78420 466 ALA A C 1
ATOM 2157 O O . ALA A 1 146 ? 35.47912 -1.24435 -0.73968 1.000 10.88744 466 ALA A O 1
ATOM 2164 N N . VAL A 1 147 ? 36.29800 -1.17738 1.35267 1.000 8.75108 467 VAL A N 1
ATOM 2165 C CA . VAL A 1 147 ? 35.52900 -0.01078 1.77225 1.000 8.72775 467 VAL A CA 1
ATOM 2166 C C . VAL A 1 147 ? 36.49826 1.07616 2.20129 1.000 9.30038 467 VAL A C 1
ATOM 2167 O O . VAL A 1 147 ? 37.41614 0.83247 2.99018 1.000 10.99479 467 VAL A O 1
ATOM 2180 N N . LEU A 1 148 ? 36.28330 2.28133 1.69969 1.000 9.23674 468 LEU A N 1
ATOM 2181 C CA . LEU A 1 148 ? 37.08168 3.43337 2.09527 1.000 10.27730 468 LEU A CA 1
ATOM 2182 C C . LEU A 1 148 ? 36.13744 4.61757 2.20932 1.000 10.56493 468 LEU A C 1
ATOM 2183 O O . LEU A 1 148 ? 35.34483 4.87034 1.29679 1.000 9.36979 468 LEU A O 1
ATOM 2199 N N . ASN A 1 149 ? 36.17094 5.30849 3.34404 1.000 10.73958 469 ASN A N 1
ATOM 2200 C CA . ASN A 1 149 ? 35.34959 6.50774 3.52934 1.000 10.58159 469 ASN A CA 1
ATOM 2201 C C . ASN A 1 149 ? 33.87225 6.21084 3.29346 1.000 9.13989 469 ASN A C 1
ATOM 2202 O O . ASN A 1 149 ? 33.15763 7.01106 2.68938 1.000 9.05319 469 ASN A O 1
ATOM 2213 N N . ARG A 1 150 ? 33.40782 5.05832 3.78435 1.000 9.55937 470 ARG A N 1
ATOM 2214 C CA . ARG A 1 150 ? 32.00235 4.65750 3.71699 1.000 9.75863 470 ARG A CA 1
ATOM 2215 C C . ARG A 1 150 ? 31.48145 4.58926 2.29235 1.000 9.33833 470 ARG A C 1
ATOM 2216 O O . ARG A 1 150 ? 30.28617 4.78100 2.04947 1.000 10.79674 470 ARG A O 1
ATOM 2237 N N . LEU A 1 151 ? 32.35696 4.22627 1.36657 1.000 9.38037 471 LEU A N 1
ATOM 2238 C CA . LEU A 1 151 ? 32.00651 3.88769 0.00024 1.000 9.11558 471 LEU A CA 1
ATOM 2239 C C . LEU A 1 151 ? 32.57109 2.49710 -0.27409 1.000 9.64148 471 LEU A C 1
ATOM 2240 O O . LEU A 1 151 ? 33.66359 2.16484 0.19334 1.000 10.17796 471 LEU A O 1
ATOM 2256 N N . LEU A 1 152 ? 31.82610 1.67578 -1.01825 1.000 9.88749 472 LEU A N 1
ATOM 2257 C CA . LEU A 1 152 ? 32.16383 0.27188 -1.25602 1.000 10.32710 472 LEU A CA 1
ATOM 2258 C C . LEU A 1 152 ? 32.63823 0.10401 -2.68969 1.000 9.51116 472 LEU A C 1
ATOM 2259 O O . LEU A 1 152 ? 31.96595 0.55350 -3.61886 1.000 11.17768 472 LEU A O 1
ATOM 2275 N N . TYR A 1 153 ? 33.78348 -0.55444 -2.86953 1.000 9.39334 473 TYR A N 1
ATOM 2276 C CA . TYR A 1 153 ? 34.37538 -0.73135 -4.18315 1.000 9.63217 473 TYR A CA 1
ATOM 2277 C C . TYR A 1 153 ? 34.37524 -2.20924 -4.54254 1.000 9.34723 473 TYR A C 1
ATOM 2278 O O . TYR A 1 153 ? 34.74651 -3.06254 -3.72776 1.000 10.30043 473 TYR A O 1
ATOM 2296 N N . ALA A 1 154 ? 33.98546 -2.49559 -5.78291 1.000 8.60635 474 ALA A N 1
ATOM 2297 C CA . ALA A 1 15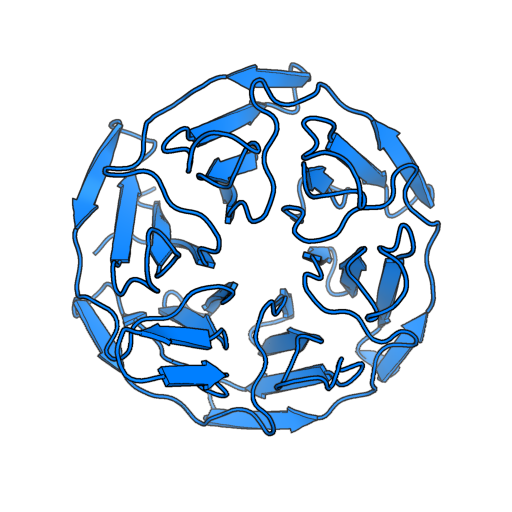4 ? 34.04414 -3.82803 -6.36847 1.000 8.60471 474 ALA A CA 1
ATOM 2298 C C . ALA A 1 154 ? 35.03140 -3.76063 -7.52228 1.000 8.25403 474 ALA A C 1
ATOM 2299 O O . ALA A 1 154 ? 34.86213 -2.95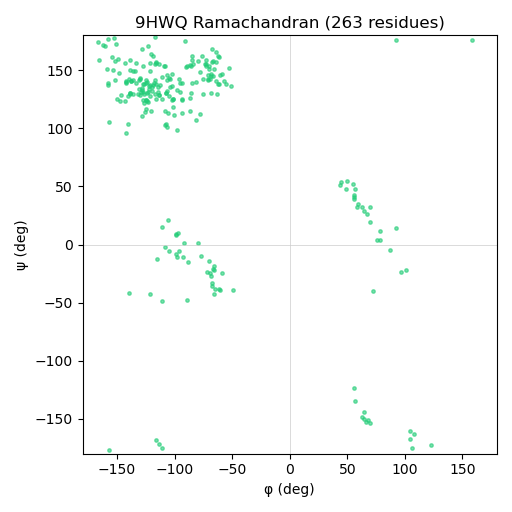606 -8.43835 1.000 9.25419 474 ALA A O 1
ATOM 2306 N N . VAL A 1 155 ? 36.03754 -4.62437 -7.49614 1.000 8.39066 475 VAL A N 1
ATOM 2307 C CA . VAL A 1 155 ? 37.20871 -4.49084 -8.34950 1.000 8.78367 475 VAL A CA 1
ATOM 2308 C C . VAL A 1 155 ? 37.45789 -5.79189 -9.10167 1.000 8.85465 475 VAL A C 1
ATOM 2309 O O . VAL A 1 155 ? 37.64804 -6.85216 -8.48781 1.000 9.43080 475 VAL A O 1
ATOM 2322 N N . GLY A 1 156 ? 37.51000 -5.69841 -10.42370 1.000 9.24303 476 GLY A N 1
ATOM 2323 C CA . GLY A 1 156 ? 37.87178 -6.82145 -11.25264 1.000 9.95851 476 GLY A CA 1
ATOM 2324 C C . GLY A 1 156 ? 36.87617 -7.95552 -11.15957 1.000 9.94373 476 GLY A C 1
ATOM 2325 O O . GLY A 1 156 ? 35.67553 -7.76173 -10.97057 1.000 10.63099 476 GLY A O 1
ATOM 2329 N N . GLY A 1 157 ? 37.38897 -9.16469 -11.34214 1.000 9.93571 477 GLY A N 1
ATOM 2330 C CA . GLY A 1 157 ? 36.59310 -10.35764 -11.37166 1.000 10.45642 477 GLY A CA 1
ATOM 2331 C C . GLY A 1 157 ? 36.47123 -10.94567 -12.75937 1.000 10.70648 477 GLY A C 1
ATOM 2332 O O . GLY A 1 157 ? 37.22145 -10.63371 -13.68302 1.000 12.15061 477 GLY A O 1
ATOM 2336 N N . PHE A 1 158 ? 35.48470 -11.80916 -12.89798 1.000 11.46111 478 PHE A N 1
ATOM 2337 C CA . PHE A 1 158 ? 35.26577 -12.59208 -14.10256 1.000 13.12343 478 PHE A CA 1
ATOM 2338 C C . PHE A 1 158 ? 33.76686 -12.59031 -14.33830 1.000 13.70909 478 PHE A C 1
ATOM 2339 O O . PHE A 1 158 ? 32.99471 -12.88148 -13.42054 1.000 13.72209 478 PHE A O 1
ATOM 2356 N N . ASP A 1 159 ? 33.35469 -12.25219 -15.55358 1.000 16.20007 479 ASP A N 1
ATOM 2357 C CA . ASP A 1 159 ? 31.94487 -12.29463 -15.91608 1.000 19.67247 479 ASP A CA 1
ATOM 2358 C C . ASP A 1 159 ? 31.55690 -13.58447 -16.65159 1.000 21.93284 479 ASP A C 1
ATOM 2359 O O . ASP A 1 159 ? 30.44338 -13.68134 -17.16489 1.000 24.95896 479 ASP A O 1
ATOM 2368 N N . GLY A 1 160 ? 32.44312 -14.58173 -16.69906 1.000 23.13341 480 GLY A N 1
ATOM 2369 C CA . GLY A 1 160 ? 32.19900 -15.82323 -17.39596 1.000 26.38005 480 GLY A CA 1
ATOM 2370 C C . GLY A 1 160 ? 32.77309 -15.87470 -18.79231 1.000 29.10428 480 GLY A C 1
ATOM 2371 O O . GLY A 1 160 ? 33.02500 -16.97488 -19.31114 1.000 30.73895 480 GLY A O 1
ATOM 2375 N N . THR A 1 161 ? 32.99209 -14.71716 -19.40488 1.000 28.79198 481 THR A N 1
ATOM 2376 C CA . THR A 1 161 ? 33.60680 -14.60509 -20.71773 1.000 29.45916 481 THR A CA 1
ATOM 2377 C C . THR A 1 161 ? 34.99070 -13.98605 -20.62760 1.000 28.20330 481 THR A C 1
ATOM 2378 O O . THR A 1 161 ? 35.95774 -14.53613 -21.16612 1.000 29.05858 481 THR A O 1
ATOM 2389 N N . ASN A 1 162 ? 35.11659 -12.87039 -19.91752 1.000 26.46697 482 ASN A N 1
ATOM 2390 C CA . ASN A 1 162 ? 36.38517 -12.18333 -19.78930 1.000 25.17224 482 ASN A CA 1
ATOM 2391 C C . ASN A 1 162 ? 36.67144 -11.88004 -18.33092 1.000 21.53092 482 ASN A C 1
ATOM 2392 O O . ASN A 1 162 ? 35.76388 -11.56817 -17.54870 1.000 21.61632 482 ASN A O 1
ATOM 2403 N N . ARG A 1 163 ? 37.94139 -11.98795 -17.96491 1.000 19.53055 483 ARG A N 1
ATOM 2404 C CA . ARG A 1 163 ? 38.38852 -11.36761 -16.73696 1.000 18.15488 483 ARG A CA 1
ATOM 2405 C C . ARG A 1 163 ? 38.37788 -9.86164 -16.94809 1.000 14.84868 483 ARG A C 1
ATOM 2406 O O . ARG A 1 163 ? 38.51174 -9.37078 -18.07485 1.000 15.71246 483 ARG A O 1
ATOM 2427 N N . LEU A 1 164 ? 38.23091 -9.12992 -15.85816 1.000 13.13893 484 LEU A N 1
ATOM 2428 C CA . LEU A 1 164 ? 37.87880 -7.72276 -15.91654 1.000 12.04496 484 LEU A CA 1
ATOM 2429 C C . LEU A 1 164 ? 38.96859 -6.85566 -15.30969 1.000 10.93699 484 LEU A C 1
ATOM 2430 O O . LEU A 1 164 ? 39.51635 -7.18016 -14.25459 1.000 11.89990 484 LEU A O 1
ATOM 2446 N N . ASN A 1 165 ? 39.25355 -5.73245 -15.95776 1.000 11.62659 485 ASN A N 1
ATOM 2447 C CA . ASN A 1 165 ? 39.98094 -4.64778 -15.31042 1.000 11.58137 485 ASN A CA 1
ATOM 2448 C C . ASN A 1 165 ? 39.05404 -3.58062 -14.74752 1.000 11.25943 485 ASN A C 1
ATOM 2449 O O . ASN A 1 165 ? 39.51098 -2.68342 -14.04975 1.000 12.49256 485 ASN A O 1
ATOM 2460 N N . SER A 1 166 ? 37.75300 -3.67993 -14.99030 1.000 11.41318 486 SER A N 1
ATOM 2461 C CA . SER A 1 166 ? 36.85311 -2.62878 -14.56327 1.000 11.08139 486 SER A CA 1
ATOM 2462 C C . SER A 1 166 ? 36.61061 -2.70085 -13.06540 1.000 10.51729 486 SER A C 1
ATOM 2463 O O . SER A 1 166 ? 36.86518 -3.71517 -12.40206 1.000 10.24588 486 SER A O 1
ATOM 2471 N N . ALA A 1 167 ? 36.10824 -1.58915 -12.54161 1.000 10.41465 487 ALA A N 1
ATOM 2472 C CA . ALA A 1 167 ? 35.80065 -1.46676 -11.12984 1.000 9.54033 487 ALA A CA 1
ATOM 2473 C C . ALA A 1 167 ? 34.67125 -0.46540 -10.98141 1.000 9.37576 487 ALA A C 1
ATOM 2474 O O . ALA A 1 167 ? 34.45294 0.38646 -11.84918 1.000 10.45335 487 ALA A O 1
ATOM 2481 N N . GLU A 1 168 ? 33.96578 -0.56661 -9.86258 1.000 8.95053 488 GLU A N 1
ATOM 2482 C CA . GLU A 1 168 ? 32.81211 0.28773 -9.62770 1.000 9.92065 488 GLU A CA 1
ATOM 2483 C C . GLU A 1 168 ? 32.65490 0.54449 -8.14032 1.000 9.28649 488 GLU A C 1
ATOM 2484 O O . GLU A 1 168 ? 33.19450 -0.17550 -7.29900 1.000 10.24067 488 GLU A O 1
ATOM 2496 N N . CYS A 1 169 ? 31.92820 1.61127 -7.82542 1.000 9.22020 489 CYS A N 1
ATOM 2497 C CA . CYS A 1 169 ? 31.76850 2.08351 -6.46153 1.000 9.66948 489 CYS A CA 1
ATOM 2498 C C . CYS A 1 169 ? 30.29751 2.22816 -6.13607 1.000 9.72665 489 CYS A C 1
ATOM 2499 O O . CYS A 1 169 ? 29.50181 2.67080 -6.97527 1.000 10.51407 489 CYS A O 1
ATOM 2507 N N . TYR A 1 170 ? 29.94697 1.80765 -4.92797 1.000 9.06476 490 TYR A N 1
ATOM 2508 C CA . TYR A 1 170 ? 28.58313 1.88071 -4.42285 1.000 9.04590 490 TYR A CA 1
ATOM 2509 C C . TYR A 1 170 ? 28.47543 3.02376 -3.42139 1.000 9.53136 490 TYR A C 1
ATOM 2510 O O . TYR A 1 170 ? 29.26346 3.11573 -2.46624 1.000 10.10035 490 TYR A O 1
ATOM 2528 N N . TYR A 1 171 ? 27.49245 3.88929 -3.64741 1.000 9.81202 491 TYR A N 1
ATOM 2529 C CA . TYR A 1 171 ? 27.24587 5.08252 -2.85245 1.000 10.45669 491 TYR A CA 1
ATOM 2530 C C . TYR A 1 171 ? 26.00325 4.80927 -2.01960 1.000 10.81194 491 TYR A C 1
ATOM 2531 O O . TYR A 1 171 ? 24.87837 4.85130 -2.54537 1.000 11.03515 491 TYR A O 1
ATOM 2549 N N . PRO A 1 172 ? 26.14703 4.47089 -0.73016 1.000 10.51231 492 PRO A N 1
ATOM 2550 C CA . PRO A 1 172 ? 24.98826 3.91422 -0.01060 1.000 11.12048 492 PRO A CA 1
ATOM 2551 C C . PRO A 1 172 ? 23.80511 4.85094 0.07383 1.000 11.38799 492 PRO A C 1
ATOM 2552 O O . PRO A 1 172 ? 22.66753 4.40349 -0.04424 1.000 12.68157 492 PRO A O 1
ATOM 2563 N N . GLU A 1 173 ? 24.04187 6.14289 0.26301 1.000 11.24378 493 GLU A N 1
ATOM 2564 C CA . GLU A 1 173 ? 22.93922 7.07563 0.43691 1.000 11.83010 493 GLU A CA 1
ATOM 2565 C C . GLU A 1 173 ? 22.09325 7.21290 -0.81776 1.000 12.10591 493 GLU A C 1
ATOM 2566 O O . GLU A 1 173 ? 20.95732 7.68283 -0.73229 1.000 14.34764 493 GLU A O 1
ATOM 2578 N N . ARG A 1 174 ? 22.61012 6.82373 -1.97561 1.000 12.98325 494 ARG A N 1
ATOM 2579 C CA . ARG A 1 174 ? 21.86165 6.84449 -3.21464 1.000 13.44832 494 ARG A CA 1
ATOM 2580 C C . ARG A 1 174 ? 21.50688 5.44752 -3.69598 1.000 13.47465 494 ARG A C 1
ATOM 2581 O O . ARG A 1 174 ? 20.84009 5.31314 -4.72659 1.000 13.14328 494 ARG A O 1
ATOM 2602 N N . ASN A 1 175 ? 21.94128 4.41193 -2.98207 1.000 12.12227 495 ASN A N 1
ATOM 2603 C CA . ASN A 1 175 ? 21.76262 3.02109 -3.39605 1.000 11.25363 495 ASN A CA 1
ATOM 2604 C C . ASN A 1 175 ? 22.08526 2.85279 -4.87923 1.000 11.66392 495 ASN A C 1
ATOM 2605 O O . ASN A 1 175 ? 21.29324 2.34058 -5.66414 1.000 13.05643 495 ASN A O 1
ATOM 2616 N N . GLU A 1 176 ? 23.27948 3.29041 -5.26180 1.000 11.04960 496 GLU A N 1
ATOM 2617 C CA . GLU A 1 176 ? 23.66189 3.40960 -6.65932 1.000 12.90340 496 GLU A CA 1
ATOM 2618 C C . GLU A 1 176 ? 25.11816 3.01397 -6.84295 1.000 11.04577 496 GLU A C 1
ATOM 2619 O O . GLU A 1 176 ? 25.96496 3.33298 -6.00619 1.000 12.08540 496 GLU A O 1
ATOM 2631 N N . TRP A 1 177 ? 25.38982 2.31698 -7.94228 1.000 10.57988 497 TRP A N 1
ATOM 2632 C CA . TRP A 1 177 ? 26.73579 1.98700 -8.37924 1.000 10.58542 497 TRP A CA 1
ATOM 2633 C C . TRP A 1 177 ? 27.13960 2.87621 -9.54603 1.000 11.61216 497 TRP A C 1
ATOM 2634 O O . TRP A 1 177 ? 26.32364 3.18377 -10.41622 1.000 11.99684 497 TRP A O 1
ATOM 2655 N N . ARG A 1 178 ? 28.40320 3.26856 -9.56678 1.000 10.89303 498 ARG A N 1
ATOM 2656 C CA . ARG A 1 178 ? 28.99954 3.99290 -10.68201 1.000 10.92079 498 ARG A CA 1
ATOM 2657 C C . ARG A 1 178 ? 30.35853 3.38548 -11.00633 1.000 10.59893 498 ARG A C 1
ATOM 2658 O O . ARG A 1 178 ? 31.11146 3.01466 -10.10846 1.000 10.98218 498 ARG A O 1
ATOM 2679 N N A MET A 1 179 ? 30.68191 3.31155 -12.28920 0.493 11.31626 499 MET A N 1
ATOM 2680 N N B MET A 1 179 ? 30.67754 3.30145 -12.29405 0.507 11.47252 499 MET A N 1
ATOM 2681 C CA A MET A 1 179 ? 32.00216 2.84717 -12.68088 0.493 11.71833 499 MET A CA 1
ATOM 2682 C CA B MET A 1 179 ? 32.00786 2.85705 -12.68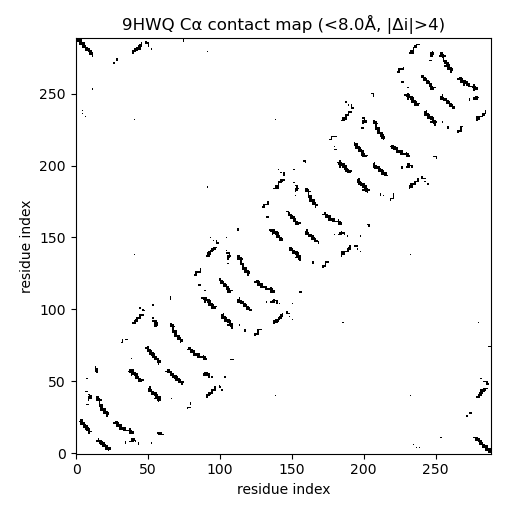396 0.507 12.21266 499 MET A CA 1
ATOM 2683 C C A MET A 1 179 ? 33.05403 3.84289 -12.20347 0.493 12.08534 499 MET A C 1
ATOM 2684 C C B MET A 1 179 ? 33.05382 3.84471 -12.19132 0.507 12.19502 499 MET A C 1
ATOM 2685 O O A MET A 1 179 ? 32.82539 5.05575 -12.17926 0.493 13.73074 499 MET A O 1
ATOM 2686 O O B MET A 1 179 ? 32.82416 5.05782 -12.16315 0.507 13.76392 499 MET A O 1
ATOM 2713 N N . ILE A 1 180 ? 34.21582 3.31756 -11.81716 1.000 11.31198 500 ILE A N 1
ATOM 2714 C CA . ILE A 1 180 ? 35.39692 4.13854 -11.56283 1.000 10.95239 500 ILE A CA 1
ATOM 2715 C C . ILE A 1 180 ? 36.41699 3.86348 -12.66748 1.000 10.99251 500 ILE A C 1
ATOM 2716 O O . ILE A 1 180 ? 36.20021 3.01346 -13.54518 1.000 11.48982 500 ILE A O 1
ATOM 2733 N N . THR A 1 181 ? 37.53501 4.57345 -12.64359 1.000 10.69676 501 THR A N 1
ATOM 2734 C CA . THR A 1 181 ? 38.61032 4.28364 -13.57565 1.000 11.50032 501 THR A CA 1
ATOM 2735 C C . THR A 1 181 ? 38.94316 2.79757 -13.52655 1.000 10.97205 501 THR A C 1
ATOM 2736 O O . THR A 1 181 ? 39.05869 2.23296 -12.44008 1.000 10.74290 501 THR A O 1
ATOM 2747 N N . PRO A 1 182 ? 39.13339 2.15049 -14.66583 1.000 11.37283 502 PRO A N 1
ATOM 2748 C CA . PRO A 1 182 ? 39.55227 0.74326 -14.63851 1.000 11.25659 502 PRO A CA 1
ATOM 2749 C C . PRO A 1 182 ? 41.00765 0.59969 -14.22197 1.000 10.52043 502 PRO A C 1
ATOM 2750 O O . PRO A 1 182 ? 41.82471 1.50483 -14.40758 1.000 10.77055 502 PRO A O 1
ATOM 2761 N N . MET A 1 183 ? 41.32293 -0.56293 -13.65657 1.000 10.68860 503 MET A N 1
ATOM 2762 C CA . MET A 1 183 ? 42.70028 -0.93168 -13.35947 1.000 10.47188 503 MET A CA 1
ATOM 2763 C C . MET A 1 183 ? 43.50838 -0.99194 -14.64667 1.000 11.12337 503 MET A C 1
ATOM 2764 O O . MET A 1 183 ? 42.97264 -1.10104 -15.75493 1.000 11.86800 503 MET A O 1
ATOM 2778 N N . ASN A 1 184 ? 44.82449 -0.93454 -14.47920 1.000 11.37951 504 ASN A N 1
ATOM 2779 C CA . ASN A 1 184 ? 45.72412 -1.16439 -15.60101 1.000 12.08944 504 ASN A CA 1
ATOM 2780 C C . ASN A 1 184 ? 45.77865 -2.61588 -16.03612 1.000 13.19848 504 ASN A C 1
ATOM 2781 O O . ASN A 1 184 ? 46.13037 -2.88137 -17.18703 1.000 16.20609 504 ASN A O 1
ATOM 2792 N N . THR A 1 185 ? 45.45151 -3.54560 -15.15332 1.000 11.38639 505 THR A N 1
ATOM 2793 C CA . THR A 1 185 ? 45.56801 -4.97447 -15.39891 1.000 11.89562 505 THR A CA 1
ATOM 2794 C C . THR A 1 185 ? 44.23196 -5.64754 -15.16335 1.000 11.15684 505 THR A C 1
ATOM 2795 O O . THR A 1 185 ? 43.53794 -5.33680 -14.19781 1.000 11.95678 505 THR A O 1
ATOM 2806 N N . ILE A 1 186 ? 43.89976 -6.58283 -16.04526 1.000 11.61411 506 ILE A N 1
ATOM 2807 C CA . ILE A 1 186 ? 42.77153 -7.47708 -15.82127 1.000 12.79232 506 ILE A CA 1
ATOM 2808 C C . ILE A 1 186 ? 43.10671 -8.40682 -14.66597 1.000 12.15544 506 ILE A C 1
ATOM 2809 O O . ILE A 1 186 ? 44.17793 -9.03336 -14.64925 1.000 12.81585 506 ILE A O 1
ATOM 2825 N N . ARG A 1 187 ? 42.19477 -8.51760 -13.69804 1.000 11.02710 507 ARG A N 1
ATOM 2826 C CA . ARG A 1 187 ? 42.44269 -9.39196 -12.56209 1.000 11.07546 507 ARG A CA 1
ATOM 2827 C C . ARG A 1 187 ? 41.15110 -10.01074 -12.06488 1.000 10.99875 507 ARG A C 1
ATOM 2828 O O . ARG A 1 187 ? 40.19752 -9.29291 -11.74428 1.000 11.93345 507 ARG A O 1
ATOM 2849 N N . SER A 1 188 ? 41.14630 -11.32638 -11.91340 1.000 10.91684 508 SER A N 1
ATOM 2850 C CA A SER A 1 188 ? 40.14831 -11.98189 -11.08804 0.641 11.16737 508 SER A CA 1
ATOM 2851 C CA B SER A 1 188 ? 40.15150 -12.04492 -11.13317 0.359 11.41834 508 SER A CA 1
ATOM 2852 C C . SER A 1 188 ? 40.86390 -12.73031 -9.97241 1.000 10.25351 508 SER A C 1
ATOM 2853 O O . SER A 1 188 ? 42.01252 -13.16677 -10.11030 1.000 12.02167 508 SER A O 1
AT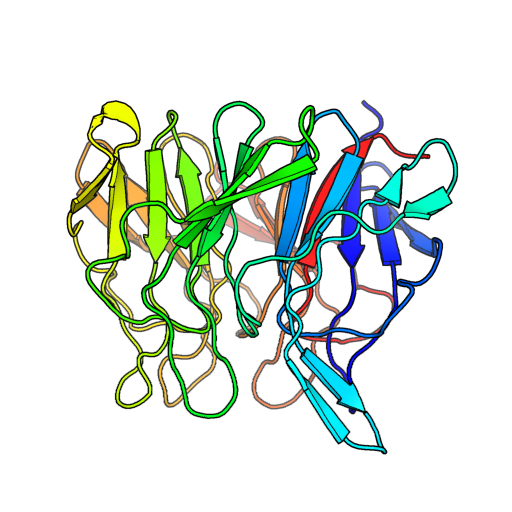OM 2868 N N . GLY A 1 189 ? 40.18664 -12.85870 -8.84462 1.000 10.67507 509 GLY A N 1
ATOM 2869 C CA . GLY A 1 189 ? 40.82463 -13.47509 -7.69941 1.000 11.06666 509 GLY A CA 1
ATOM 2870 C C . GLY A 1 189 ? 42.00274 -12.69921 -7.14735 1.000 11.05859 509 GLY A C 1
ATOM 2871 O O . GLY A 1 189 ? 42.93006 -13.29702 -6.59562 1.000 12.54182 509 GLY A O 1
ATOM 2875 N N . ALA A 1 190 ? 42.00203 -11.37735 -7.28841 1.000 10.04630 510 ALA A N 1
ATOM 2876 C CA . ALA A 1 190 ? 42.99199 -10.52860 -6.64722 1.000 10.15710 510 ALA A CA 1
ATOM 2877 C C . ALA A 1 190 ? 42.61655 -10.31212 -5.19311 1.000 9.53023 510 ALA A C 1
ATOM 2878 O O . ALA A 1 190 ? 41.46410 -10.48523 -4.79187 1.000 11.87250 510 ALA A O 1
ATOM 2885 N N . GLY A 1 191 ? 43.61225 -9.95881 -4.38546 1.000 9.53233 511 GLY A N 1
ATOM 2886 C CA . GLY A 1 191 ? 43.35293 -9.47595 -3.04412 1.000 9.02789 511 GLY A CA 1
ATOM 2887 C C . GLY A 1 191 ? 43.12119 -7.97842 -3.11858 1.000 9.17965 511 GLY A C 1
ATOM 2888 O O . GLY A 1 191 ? 43.92676 -7.24616 -3.69113 1.000 9.78903 511 GLY A O 1
ATOM 2892 N N . VAL A 1 192 ? 41.99846 -7.53114 -2.57736 1.000 8.55436 512 VAL A N 1
ATOM 2893 C CA . VAL A 1 192 ? 41.63071 -6.12237 -2.60546 1.000 8.75823 512 VAL A CA 1
ATOM 2894 C C . VAL A 1 192 ? 41.38748 -5.64184 -1.18401 1.000 8.74760 512 VAL A C 1
ATOM 2895 O O . VAL A 1 192 ? 40.66323 -6.28759 -0.41470 1.000 9.74501 512 VAL A O 1
ATOM 2908 N N . CYS A 1 193 ? 42.00575 -4.51626 -0.83790 1.000 8.73335 513 CYS A N 1
ATOM 2909 C CA . CYS A 1 193 ? 41.96248 -3.95940 0.50171 1.000 8.92709 513 CYS A CA 1
ATOM 2910 C C . CYS A 1 193 ? 42.13768 -2.46049 0.41551 1.000 8.50148 513 CYS A C 1
ATOM 2911 O O . CYS A 1 193 ? 42.32146 -1.89971 -0.65989 1.000 9.14758 513 CYS A O 1
ATOM 2919 N N . VAL A 1 194 ? 42.06529 -1.81376 1.56535 1.000 11.11243 514 VAL A N 1
ATOM 2920 C CA . VAL A 1 194 ? 42.22339 -0.37261 1.65905 1.000 12.26465 514 VAL A CA 1
ATOM 2921 C C . VAL A 1 194 ? 43.38206 -0.05567 2.57955 1.000 13.89606 514 VAL A C 1
ATOM 2922 O O . VAL A 1 194 ? 43.54385 -0.65803 3.64381 1.000 15.20008 514 VAL A O 1
ATOM 2935 N N . LEU A 1 195 ? 44.18208 0.90512 2.17254 1.000 13.54263 515 LEU A N 1
ATOM 2936 C CA . LEU A 1 195 ? 45.26686 1.33662 3.03616 1.000 14.72462 515 LEU A CA 1
ATOM 2937 C C . LEU A 1 195 ? 45.45160 2.81520 2.77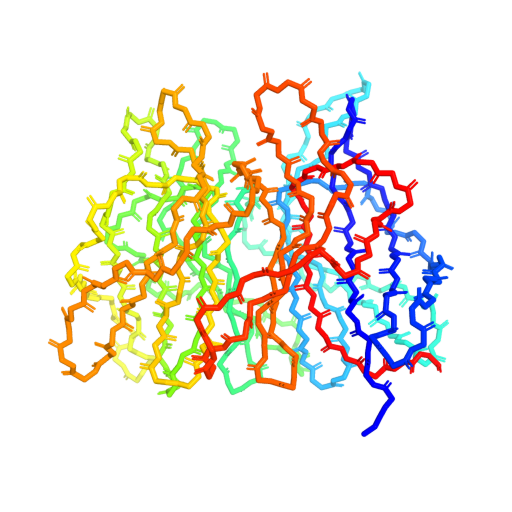316 1.000 15.78480 515 LEU A C 1
ATOM 2938 O O . LEU A 1 195 ? 45.65836 3.22224 1.62180 1.000 15.77643 515 LEU A O 1
ATOM 2954 N N . HIS A 1 196 ? 45.35664 3.60712 3.83775 1.000 17.78032 516 HIS A N 1
ATOM 2955 C CA . HIS A 1 196 ? 45.37991 5.06397 3.74368 1.000 19.41616 516 HIS A CA 1
ATOM 2956 C C . HIS A 1 196 ? 44.27068 5.49000 2.78927 1.000 18.24383 516 HIS A C 1
ATOM 2957 O O . HIS A 1 196 ? 43.11203 5.11918 3.03353 1.000 20.28273 516 HIS A O 1
ATOM 2971 N N . ASN A 1 197 ? 44.54510 6.23239 1.72028 1.000 15.83281 517 ASN A N 1
ATOM 2972 C CA . ASN A 1 197 ? 43.48256 6.78503 0.88783 1.000 14.39940 517 ASN A CA 1
ATOM 2973 C C . ASN A 1 197 ? 43.35790 6.04083 -0.43003 1.000 12.35788 517 ASN A C 1
ATOM 2974 O O . ASN A 1 197 ? 42.79491 6.57674 -1.38676 1.000 12.68159 517 ASN A O 1
ATOM 2985 N N . CYS A 1 198 ? 43.86293 4.80459 -0.49574 1.000 10.87456 518 CYS A N 1
ATOM 2986 C CA . CYS A 1 198 ? 43.83403 4.04050 -1.72650 1.000 10.95370 518 CYS A CA 1
ATOM 2987 C C . CYS A 1 198 ? 43.24664 2.64972 -1.55659 1.000 10.47662 518 CYS A C 1
ATOM 2988 O O . CYS A 1 198 ? 43.32497 2.03590 -0.48807 1.000 11.14965 518 CYS A O 1
ATOM 2996 N N A ILE A 1 199 ? 42.64770 2.17069 -2.64561 0.660 9.62886 519 ILE A N 1
ATOM 2997 N N B ILE A 1 199 ? 42.69744 2.15582 -2.65996 0.340 10.15490 519 ILE A N 1
ATOM 2998 C CA A ILE A 1 199 ? 42.18102 0.79512 -2.78038 0.660 9.21339 519 ILE A CA 1
ATOM 2999 C CA B ILE A 1 199 ? 42.22110 0.78675 -2.78030 0.340 9.99747 519 ILE A CA 1
ATOM 3000 C C A ILE A 1 199 ? 43.29034 0.03063 -3.49656 0.660 9.52879 519 ILE A C 1
ATOM 3001 C C B ILE A 1 199 ? 43.29836 0.01286 -3.51111 0.340 9.60906 519 ILE A C 1
ATOM 3002 O O A ILE A 1 199 ? 43.66625 0.40061 -4.61255 0.660 11.67191 519 ILE A O 1
ATOM 3003 O O B ILE A 1 199 ? 43.63286 0.34148 -4.65450 0.340 10.61192 519 ILE A O 1
ATOM 3034 N N . TYR A 1 200 ? 43.82009 -1.02390 -2.88042 1.000 8.96439 520 TYR A N 1
ATOM 3035 C CA . TYR A 1 200 ? 44.86321 -1.83768 -3.48294 1.000 9.00443 520 TYR A CA 1
ATOM 3036 C C . TYR A 1 200 ? 44.26190 -3.08421 -4.10852 1.000 8.96276 520 TYR A C 1
ATOM 3037 O O . TYR A 1 200 ? 43.34301 -3.68536 -3.54214 1.000 9.55088 520 TYR A O 1
ATOM 3056 N N . ALA A 1 201 ? 44.81723 -3.48496 -5.25121 1.000 8.57461 521 ALA A N 1
ATOM 3057 C CA . ALA A 1 201 ? 44.50057 -4.75270 -5.90504 1.000 8.75306 521 ALA A CA 1
ATOM 3058 C C . ALA A 1 201 ? 45.82610 -5.47151 -6.11465 1.000 8.61335 521 ALA A C 1
ATOM 3059 O O . ALA A 1 201 ? 46.67940 -4.99347 -6.87048 1.000 9.24674 521 ALA A O 1
ATOM 3066 N N . ALA A 1 202 ? 46.00375 -6.59660 -5.42476 1.000 9.01405 522 ALA A N 1
ATOM 3067 C CA . ALA A 1 202 ? 47.23810 -7.36150 -5.43321 1.000 8.81348 522 ALA A CA 1
ATOM 3068 C C . ALA A 1 202 ? 47.01808 -8.70475 -6.09792 1.000 9.11853 522 ALA A C 1
ATOM 3069 O O . ALA A 1 202 ? 46.12037 -9.45684 -5.70940 1.000 9.81622 522 ALA A O 1
ATOM 3076 N N . GLY A 1 203 ? 47.87010 -9.03606 -7.05954 1.000 9.76457 523 GLY A N 1
ATOM 3077 C CA . GLY A 1 203 ? 47.82262 -10.36572 -7.61062 1.000 10.57576 523 GLY A CA 1
ATOM 3078 C C . GLY A 1 203 ? 46.56584 -10.63462 -8.41121 1.000 10.09872 523 GLY A C 1
ATOM 3079 O O . GLY A 1 203 ? 45.95942 -9.74251 -9.00234 1.000 10.10429 523 GLY A O 1
ATOM 3083 N N . GLY A 1 204 ? 46.17666 -11.89954 -8.42035 1.000 10.17382 524 GLY A N 1
ATOM 3084 C CA . GLY A 1 204 ? 45.06271 -12.36285 -9.21153 1.000 10.51385 524 GLY A CA 1
ATOM 3085 C C . GLY A 1 204 ? 45.50608 -13.12404 -10.43947 1.000 11.91940 524 GLY A C 1
ATOM 3086 O O . GLY A 1 204 ? 46.66250 -13.52951 -10.59329 1.000 13.35313 524 GLY A O 1
ATOM 3090 N N . TYR A 1 205 ? 44.53762 -13.32497 -11.32337 1.000 13.34511 525 TYR A N 1
ATOM 3091 C CA . TYR A 1 205 ? 44.71686 -14.08581 -12.54975 1.000 14.26994 525 TYR A CA 1
ATOM 3092 C C . TYR A 1 205 ? 44.18631 -13.24385 -13.69608 1.000 14.80388 525 TYR A C 1
ATOM 3093 O O . TYR A 1 205 ? 43.07561 -12.71187 -13.60881 1.000 13.97935 525 TYR A O 1
ATOM 3111 N N . ASP A 1 206 ? 44.96850 -13.10822 -14.76588 1.000 17.50439 526 ASP A N 1
ATOM 3112 C CA . ASP A 1 206 ? 44.55672 -12.26982 -15.88707 1.000 20.22090 526 ASP A CA 1
ATOM 3113 C C . ASP A 1 206 ? 43.94779 -13.06811 -17.03426 1.000 22.73379 526 ASP A C 1
ATOM 3114 O O . ASP A 1 206 ? 43.68536 -12.49980 -18.09644 1.000 24.09723 526 ASP A O 1
ATOM 3123 N N . GLY A 1 207 ? 43.70956 -14.36725 -16.83953 1.000 23.91760 527 GLY A N 1
ATOM 3124 C CA . GLY A 1 207 ? 43.27856 -15.25862 -17.88800 1.000 26.54864 527 GLY A CA 1
ATOM 3125 C C . GLY A 1 207 ? 44.38301 -16.12721 -18.45246 1.000 27.91440 527 GLY A C 1
ATOM 3126 O O . GLY A 1 207 ? 44.09481 -17.18292 -19.03393 1.000 29.68500 527 GLY A O 1
ATOM 3130 N N . GLN A 1 208 ? 45.63548 -15.71110 -18.29902 1.000 27.91636 528 GLN A N 1
ATOM 3131 C CA . GLN A 1 208 ? 46.79146 -16.47165 -18.75355 1.000 29.29386 528 GLN A CA 1
ATOM 3132 C C . GLN A 1 208 ? 47.74992 -16.80255 -17.62350 1.000 26.29589 528 GLN A C 1
ATOM 3133 O O . GLN A 1 208 ? 48.23282 -17.93688 -17.54014 1.000 27.25797 528 GLN A O 1
ATOM 3147 N N . ASP A 1 209 ? 48.02104 -15.84798 -16.73359 1.000 23.02987 529 ASP A N 1
ATOM 3148 C CA . ASP A 1 209 ? 49.02623 -16.02307 -15.70136 1.000 21.41852 529 ASP A CA 1
ATOM 3149 C C . ASP A 1 209 ? 48.49905 -15.51710 -14.36931 1.000 17.97674 529 ASP A C 1
ATOM 3150 O O . ASP A 1 209 ? 47.67118 -14.60469 -14.31696 1.000 18.50955 529 ASP A O 1
ATOM 3159 N N . GLN A 1 210 ? 48.97069 -16.15239 -13.29605 1.000 15.79674 530 GLN A N 1
ATOM 3160 C CA . GLN A 1 210 ? 48.87045 -15.57322 -11.96895 1.000 14.59682 530 GLN A CA 1
ATOM 3161 C C . GLN A 1 210 ? 49.83004 -14.39369 -11.88458 1.000 14.59285 530 GLN A C 1
ATOM 3162 O O . GLN A 1 210 ? 50.90009 -14.40620 -12.48470 1.000 16.46443 530 GLN A O 1
ATOM 3176 N N . LEU A 1 211 ? 49.43624 -13.36881 -11.13746 1.000 13.46180 531 LEU A N 1
ATOM 3177 C CA . LEU A 1 211 ? 50.08953 -12.06834 -11.15617 1.000 13.28883 531 LEU A CA 1
ATOM 3178 C C . LEU A 1 211 ? 50.81439 -11.82400 -9.84027 1.000 11.93128 531 LEU A C 1
ATOM 3179 O O . LEU A 1 211 ? 50.32695 -12.19884 -8.76980 1.000 11.92370 531 LEU A O 1
ATOM 3195 N N . ASN A 1 212 ? 51.97438 -11.15993 -9.91384 1.000 11.88109 532 ASN A N 1
ATOM 3196 C CA . ASN A 1 212 ? 52.57759 -10.55991 -8.72979 1.000 11.56460 532 ASN A CA 1
ATOM 3197 C C . ASN A 1 212 ? 52.41545 -9.04243 -8.68165 1.000 10.80363 532 ASN A C 1
ATOM 3198 O O . ASN A 1 212 ? 52.78622 -8.42647 -7.68074 1.000 11.09912 532 ASN A O 1
ATOM 3209 N N . SER A 1 213 ? 51.86586 -8.42708 -9.72595 1.000 10.97584 533 SER A N 1
ATOM 3210 C CA . SER A 1 213 ? 51.77125 -6.97529 -9.72451 1.000 10.28023 533 SER A CA 1
ATOM 3211 C C . SER A 1 213 ? 50.69432 -6.52319 -8.74234 1.000 9.93368 533 SER A C 1
ATOM 3212 O O . SER A 1 213 ? 49.75045 -7.25667 -8.41368 1.000 9.98958 533 SER A O 1
ATOM 3220 N N . VAL A 1 214 ? 50.85647 -5.28996 -8.28087 1.000 9.81440 534 VAL A N 1
ATOM 3221 C CA . VAL A 1 214 ? 49.98368 -4.67136 -7.29433 1.000 9.45850 534 VAL A CA 1
ATOM 3222 C C . VAL A 1 214 ? 49.76183 -3.23697 -7.73796 1.000 9.76287 534 VAL A C 1
ATOM 3223 O O . VAL A 1 214 ? 50.72775 -2.53559 -8.05445 1.000 9.98731 534 VAL A O 1
ATOM 3236 N N . GLU A 1 215 ? 48.50795 -2.79665 -7.77308 1.000 9.35293 535 GLU A N 1
ATOM 3237 C CA . GLU A 1 215 ? 48.20201 -1.42675 -8.13548 1.000 9.26585 535 GLU A CA 1
ATOM 3238 C C . GLU A 1 215 ? 47.20085 -0.85859 -7.15067 1.000 8.55436 535 GLU A C 1
ATOM 3239 O O . GLU A 1 215 ? 46.45869 -1.58992 -6.49623 1.000 9.67080 535 GLU A O 1
ATOM 3251 N N . ARG A 1 216 ? 47.20007 0.45969 -7.03291 1.000 8.59339 536 ARG A N 1
ATOM 3252 C CA . ARG A 1 216 ? 46.36258 1.13290 -6.05814 1.000 9.24434 536 ARG A CA 1
ATOM 3253 C C . ARG A 1 216 ? 45.63252 2.30807 -6.67942 1.000 9.14896 536 ARG A C 1
ATOM 3254 O O . ARG A 1 216 ? 46.19673 3.06387 -7.47280 1.000 9.92295 536 ARG A O 1
ATOM 3275 N N . TYR A 1 217 ? 44.37082 2.43174 -6.29993 1.000 9.43947 537 TYR A N 1
ATOM 3276 C CA . TYR A 1 217 ? 43.46293 3.45862 -6.78306 1.000 10.01145 537 TYR A CA 1
ATOM 3277 C C . TYR A 1 217 ? 43.35250 4.54867 -5.72841 1.000 10.52370 537 TYR A C 1
ATOM 3278 O O . TYR A 1 217 ? 42.92460 4.28434 -4.60540 1.000 11.07352 537 TYR A O 1
ATOM 3296 N N . ASP A 1 218 ? 43.75198 5.75838 -6.09067 1.000 10.96161 538 ASP A N 1
ATOM 3297 C CA . ASP A 1 218 ? 43.64908 6.90807 -5.20936 1.000 12.69825 538 ASP A CA 1
ATOM 3298 C C . ASP A 1 218 ? 42.25227 7.48830 -5.40031 1.000 12.65946 538 ASP A C 1
ATOM 3299 O O . ASP A 1 218 ? 41.90222 7.93026 -6.50403 1.000 13.65899 538 ASP A O 1
ATOM 3308 N N . VAL A 1 219 ? 41.43831 7.44014 -4.34105 1.000 12.68942 539 VAL A N 1
ATOM 3309 C CA . VAL A 1 219 ? 40.02523 7.77400 -4.48008 1.000 13.71336 539 VAL A CA 1
ATOM 3310 C C . VAL A 1 219 ? 39.78701 9.24682 -4.73796 1.000 15.45340 539 VAL A C 1
ATOM 3311 O O . VAL A 1 219 ? 38.66906 9.60691 -5.10928 1.000 17.83352 539 VAL A O 1
ATOM 3324 N N . GLU A 1 220 ? 40.78620 10.10493 -4.53823 1.000 15.10533 540 GLU A N 1
ATOM 3325 C CA . GLU A 1 220 ? 40.66468 11.52182 -4.84321 1.000 17.35817 540 GLU A CA 1
ATOM 3326 C C . GLU A 1 220 ? 41.07162 11.80399 -6.28647 1.000 16.59404 540 GLU A C 1
ATOM 3327 O O . GLU A 1 220 ? 40.34762 12.50105 -7.00811 1.000 18.84637 540 GLU A O 1
ATOM 3339 N N . THR A 1 221 ? 42.22332 11.26404 -6.72486 1.000 14.60645 541 THR A N 1
ATOM 3340 C CA . THR A 1 221 ? 42.75419 11.57544 -8.04302 1.000 14.44535 541 THR A CA 1
ATOM 3341 C C . THR A 1 221 ? 42.21612 10.64332 -9.11671 1.000 14.35169 541 THR A C 1
ATOM 3342 O O . THR A 1 221 ? 42.37982 10.92979 -10.30646 1.000 15.00932 541 THR A O 1
ATOM 3353 N N . GLU A 1 222 ? 41.61656 9.52536 -8.71962 1.000 13.93925 542 GLU A N 1
ATOM 3354 C CA . GLU A 1 222 ? 40.97652 8.58444 -9.63045 1.000 13.64372 542 GLU A CA 1
ATOM 3355 C C . GLU A 1 222 ? 41.96076 7.87990 -10.55376 1.000 12.16354 542 GLU A C 1
ATOM 3356 O O . GLU A 1 222 ? 41.58641 7.42428 -11.63283 1.000 14.07560 542 GLU A O 1
ATOM 3368 N N . THR A 1 223 ? 43.19801 7.74998 -10.12873 1.000 12.20012 543 THR A N 1
ATOM 3369 C CA . THR A 1 223 ? 44.20212 7.03855 -10.90454 1.000 11.17468 543 THR A CA 1
ATOM 3370 C C . THR A 1 223 ? 44.54996 5.71223 -10.24327 1.000 10.87866 543 THR A C 1
ATOM 3371 O O . THR A 1 223 ? 44.45207 5.55288 -9.02331 1.000 12.36302 543 THR A O 1
ATOM 3382 N N . TRP A 1 224 ? 44.99231 4.77537 -11.07213 1.000 10.95515 544 TRP A N 1
ATOM 3383 C CA . TRP A 1 224 ? 45.60173 3.53876 -10.61232 1.000 10.78843 544 TRP A CA 1
ATOM 3384 C C . TRP A 1 224 ? 47.09959 3.59490 -10.87792 1.000 10.95500 544 TRP A C 1
ATOM 3385 O O . TRP A 1 224 ? 47.52352 3.90300 -11.99455 1.000 13.39847 544 TRP A O 1
ATOM 3406 N N . THR A 1 225 ? 47.88194 3.28363 -9.85351 1.000 10.54567 545 THR A N 1
ATOM 3407 C CA . THR A 1 225 ? 49.33575 3.31907 -9.91840 1.000 11.07398 545 THR A CA 1
ATOM 3408 C C . THR A 1 225 ? 49.89131 1.98939 -9.43442 1.000 10.64126 545 THR A C 1
ATOM 3409 O O . THR A 1 225 ? 49.49082 1.49923 -8.37539 1.000 10.65844 545 THR A O 1
ATOM 3420 N N . PHE A 1 226 ? 50.83597 1.42352 -10.17579 1.000 10.27631 546 PHE A N 1
ATOM 3421 C CA . PHE A 1 226 ? 51.52235 0.24202 -9.67068 1.000 9.92809 546 PHE A CA 1
ATOM 3422 C C . PHE A 1 226 ? 52.44632 0.60092 -8.51929 1.000 10.10575 546 PHE A C 1
ATOM 3423 O O . PHE A 1 226 ? 53.10966 1.64313 -8.53288 1.000 11.63832 546 PHE A O 1
ATOM 3440 N N . VAL A 1 227 ? 52.48641 -0.28038 -7.52498 1.000 10.16478 547 VAL A N 1
ATOM 3441 C CA . VAL A 1 227 ? 53.45548 -0.22214 -6.43983 1.000 10.75189 547 VAL A CA 1
ATOM 3442 C C . VAL A 1 227 ? 54.41584 -1.40024 -6.60177 1.000 10.35430 547 VAL A C 1
ATOM 3443 O O . VAL A 1 227 ? 54.36749 -2.10704 -7.60713 1.000 10.86015 547 VAL A O 1
ATOM 3456 N N . ALA A 1 228 ? 55.32237 -1.60118 -5.65428 1.000 10.64781 548 ALA A N 1
ATOM 3457 C CA . ALA A 1 228 ? 56.23303 -2.73517 -5.76070 1.000 11.41715 548 ALA A CA 1
ATOM 3458 C C . ALA A 1 228 ? 55.44492 -4.03568 -5.90332 1.000 10.84086 548 ALA A C 1
ATOM 3459 O O . ALA A 1 228 ? 54.42849 -4.22686 -5.21924 1.000 10.76774 548 ALA A O 1
ATOM 3466 N N . PRO A 1 229 ? 55.87298 -4.94387 -6.78280 1.000 10.86140 549 PRO A N 1
ATOM 3467 C CA . PRO A 1 229 ? 55.19949 -6.23621 -6.90044 1.000 11.52980 549 PRO A CA 1
ATOM 3468 C C . PRO A 1 229 ? 55.51727 -7.13989 -5.72202 1.000 11.71223 549 PRO A C 1
ATOM 3469 O O . PRO A 1 229 ? 56.54404 -7.02214 -5.05243 1.000 12.18776 549 PRO A O 1
ATOM 3480 N N . MET A 1 230 ? 54.60277 -8.06864 -5.47636 1.000 12.06837 550 MET A N 1
ATOM 3481 C CA . MET A 1 230 ? 54.86020 -9.11090 -4.49603 1.000 11.50380 550 MET A CA 1
ATOM 3482 C C . MET A 1 230 ? 56.02761 -9.98715 -4.95716 1.000 12.22877 550 MET A C 1
ATOM 3483 O O . MET A 1 230 ? 56.33633 -10.08946 -6.15148 1.000 12.81559 550 MET A O 1
ATOM 3497 N N . ARG A 1 231 ? 56.66005 -10.65237 -3.98884 1.000 13.54706 551 ARG A N 1
ATOM 3498 C CA . ARG A 1 231 ? 57.69469 -11.61845 -4.33506 1.000 15.38288 551 ARG A CA 1
ATOM 3499 C C . ARG A 1 231 ? 57.11421 -12.78639 -5.11197 1.000 15.32137 551 ARG A C 1
ATOM 3500 O O . ARG A 1 231 ? 57.76709 -13.32211 -6.01118 1.000 17.49786 551 ARG A O 1
ATOM 3521 N N . HIS A 1 232 ? 55.91958 -13.23248 -4.74939 1.000 13.36403 552 HIS A N 1
ATOM 3522 C CA . HIS A 1 232 ? 55.31877 -14.39377 -5.37584 1.000 14.13670 552 HIS A CA 1
ATOM 3523 C C . HIS A 1 232 ? 54.07367 -14.01801 -6.15681 1.000 13.48506 552 HIS A C 1
ATOM 3524 O O . HIS A 1 232 ? 53.19534 -13.32609 -5.64235 1.000 14.66172 552 HIS A O 1
ATOM 3538 N N . HIS A 1 233 ? 53.99593 -14.49609 -7.38706 1.000 12.70718 553 HIS A N 1
ATOM 3539 C CA . HIS A 1 233 ? 52.74607 -14.45424 -8.12104 1.000 12.31907 553 HIS A CA 1
ATOM 3540 C C . HIS A 1 233 ? 51.70363 -15.27758 -7.37989 1.000 11.98170 553 HIS A C 1
ATOM 3541 O O . HIS A 1 233 ? 51.99135 -16.37894 -6.91387 1.000 12.99356 553 HIS A O 1
ATOM 3555 N N . ARG A 1 234 ? 50.47654 -14.76525 -7.29470 1.000 12.25265 554 ARG A N 1
ATOM 3556 C CA . ARG A 1 234 ? 49.44181 -15.49819 -6.58689 1.000 12.34306 554 ARG A CA 1
ATOM 3557 C C . ARG A 1 234 ? 48.06898 -15.05444 -7.03763 1.000 11.96465 554 ARG A C 1
ATOM 3558 O O . ARG A 1 234 ? 47.80471 -13.85612 -7.17715 1.000 13.06442 554 ARG A O 1
ATOM 3579 N N . SER A 1 235 ? 47.19411 -16.03384 -7.22030 1.000 11.97611 555 SER A N 1
ATOM 3580 C CA . SER A 1 235 ? 45.77828 -15.76051 -7.38063 1.000 12.62433 555 SER A CA 1
ATOM 3581 C C . SER A 1 235 ? 45.01590 -16.43597 -6.24686 1.000 11.12878 555 SER A C 1
ATOM 3582 O O . SER A 1 235 ? 45.53600 -17.31377 -5.56096 1.000 11.76077 555 SER A O 1
ATOM 3590 N N . ALA A 1 236 ? 43.78012 -15.99391 -6.03626 1.000 10.53426 556 ALA A N 1
ATOM 3591 C CA . ALA A 1 236 ? 42.95031 -16.54760 -4.97039 1.000 11.04326 556 ALA A CA 1
ATOM 3592 C C . ALA A 1 236 ? 43.66881 -16.43864 -3.62951 1.000 10.35309 556 ALA A C 1
ATOM 3593 O O . ALA A 1 236 ? 43.67145 -17.35482 -2.81007 1.000 10.69299 556 ALA A O 1
ATOM 3600 N N . LEU A 1 237 ? 44.28980 -15.28601 -3.40468 1.000 10.38533 557 LEU A N 1
ATOM 3601 C CA . LEU A 1 237 ? 44.99428 -15.00000 -2.16684 1.000 9.97913 557 LEU A CA 1
ATOM 3602 C C . LEU A 1 237 ? 44.04470 -14.38011 -1.14884 1.000 9.97833 557 LEU A C 1
ATOM 3603 O O . LEU A 1 237 ? 43.06544 -13.72473 -1.50769 1.000 11.67503 557 LEU A O 1
ATOM 3619 N N . GLY A 1 238 ? 44.36063 -14.56306 0.11975 1.000 9.50475 558 GLY A N 1
ATOM 3620 C CA . GLY A 1 238 ? 43.73100 -13.80088 1.17448 1.000 10.37742 558 GLY A CA 1
ATOM 3621 C C . GLY A 1 238 ? 44.48086 -12.49849 1.37918 1.000 9.63075 558 GLY A C 1
ATOM 3622 O O . GLY A 1 238 ? 45.67134 -12.40215 1.08102 1.000 10.99072 558 GLY A O 1
ATOM 3626 N N . ILE A 1 239 ? 43.78207 -11.49081 1.89408 1.000 9.57420 559 ILE A N 1
ATOM 3627 C CA . ILE A 1 239 ? 44.40017 -10.19314 2.13807 1.000 9.13192 559 ILE A CA 1
ATOM 3628 C C . ILE A 1 239 ? 43.74685 -9.54479 3.33997 1.000 9.17261 559 ILE A C 1
ATOM 3629 O O . ILE A 1 239 ? 42.54695 -9.69190 3.58272 1.000 10.36931 559 ILE A O 1
ATOM 3645 N N . THR A 1 240 ? 44.53209 -8.78033 4.07088 1.000 9.77850 560 THR A N 1
ATOM 3646 C CA . THR A 1 240 ? 44.00778 -7.92163 5.11770 1.000 9.54487 560 THR A CA 1
ATOM 3647 C C . THR A 1 240 ? 45.02268 -6.82850 5.37318 1.000 9.73946 560 THR A C 1
ATOM 3648 O O . THR A 1 240 ? 46.09497 -6.80089 4.76945 1.000 11.29459 560 THR A O 1
ATOM 3659 N N . VAL A 1 241 ? 44.66022 -5.92137 6.25839 1.000 10.55956 561 VAL A N 1
ATOM 3660 C CA . VAL A 1 241 ? 45.50277 -4.80782 6.65961 1.000 11.73844 561 VAL A CA 1
ATOM 3661 C C . VAL A 1 241 ? 45.59411 -4.82323 8.16654 1.000 11.74851 561 VAL A C 1
ATOM 3662 O O . VAL A 1 241 ? 44.60434 -5.07583 8.86071 1.000 12.51871 561 VAL A O 1
ATOM 3675 N N . HIS A 1 242 ? 46.79097 -4.58843 8.67262 1.000 12.51128 562 HIS A N 1
ATOM 3676 C CA . HIS A 1 242 ? 46.98545 -4.57665 10.10947 1.000 14.59700 562 HIS A CA 1
ATOM 3677 C C . HIS A 1 242 ? 48.12080 -3.62476 10.40858 1.000 14.32542 562 HIS A C 1
ATOM 3678 O O . HIS A 1 242 ? 49.19886 -3.73844 9.81906 1.000 13.10393 562 HIS A O 1
ATOM 3692 N N . GLN A 1 243 ? 47.84700 -2.65767 11.27474 1.000 14.91495 563 GLN A N 1
ATOM 3693 C CA . GLN A 1 243 ? 48.83105 -1.67281 11.71814 1.000 16.35160 563 GLN A CA 1
ATOM 3694 C C . GLN A 1 243 ? 49.56498 -1.06518 10.52362 1.000 15.65270 563 GLN A C 1
ATOM 3695 O O . GLN A 1 243 ? 50.78955 -0.91995 10.50656 1.000 16.78330 563 GLN A O 1
ATOM 3709 N N . GLY A 1 244 ? 48.77828 -0.66020 9.52958 1.000 15.43824 564 GLY A N 1
ATOM 3710 C CA . GLY A 1 244 ? 49.30873 0.13696 8.45045 1.000 15.54995 564 GLY A CA 1
ATOM 3711 C C . GLY A 1 244 ? 50.06153 -0.62852 7.40051 1.000 13.19950 564 GLY A C 1
ATOM 3712 O O . GLY A 1 244 ? 50.74482 -0.00832 6.57729 1.000 13.46690 564 GLY A O 1
ATOM 3716 N N A LYS A 1 245 ? 49.96155 -1.95231 7.39866 0.585 11.50470 565 LYS A N 1
ATOM 3717 N N B LYS A 1 245 ? 49.95496 -1.95185 7.39416 0.415 12.15152 565 LYS A N 1
ATOM 3718 C CA A LYS A 1 245 ? 50.63693 -2.78602 6.42131 0.585 11.79514 565 LYS A CA 1
ATOM 3719 C CA B LYS A 1 245 ? 50.63520 -2.78950 6.42491 0.415 12.48180 565 LYS A CA 1
ATOM 3720 C C A LYS A 1 245 ? 49.64637 -3.78056 5.83985 0.585 10.95323 565 LYS A C 1
ATOM 3721 C C B LYS A 1 245 ? 49.64584 -3.78348 5.84184 0.415 11.24683 565 LYS A C 1
ATOM 3722 O O A LYS A 1 245 ? 48.69585 -4.19588 6.50823 0.585 12.25148 565 LYS A O 1
ATOM 3723 O O B LYS A 1 245 ? 48.69616 -4.20309 6.50890 0.415 12.14659 565 LYS A O 1
ATOM 3760 N N . ILE A 1 246 ? 49.87788 -4.15342 4.58933 1.000 9.97509 566 ILE A N 1
ATOM 3761 C CA . ILE A 1 246 ? 49.04778 -5.14499 3.91524 1.000 9.65844 566 ILE A CA 1
ATOM 3762 C C . ILE A 1 246 ? 49.67720 -6.51001 4.11743 1.000 10.18116 566 ILE A C 1
ATOM 3763 O O . ILE A 1 246 ? 50.88942 -6.66584 3.97897 1.000 11.59194 566 ILE A O 1
ATOM 3780 N N . TYR A 1 247 ? 48.85356 -7.50998 4.41781 1.000 9.82415 567 TYR A N 1
ATOM 3781 C CA . TYR A 1 247 ? 49.28000 -8.90127 4.48958 1.000 10.06186 567 TYR A CA 1
ATOM 3782 C C . TYR A 1 247 ? 48.53198 -9.69186 3.42845 1.000 10.00313 567 TYR A C 1
ATOM 3783 O O . TYR A 1 247 ? 47.30240 -9.60813 3.33520 1.000 10.24699 567 TYR A O 1
ATOM 3801 N N . VAL A 1 248 ? 49.26749 -10.45302 2.63054 1.000 9.96317 568 VAL A N 1
ATOM 3802 C CA . VAL A 1 248 ? 48.70128 -11.37283 1.65182 1.000 10.06623 568 VAL A CA 1
ATOM 3803 C C . VAL A 1 248 ? 49.02670 -12.79428 2.09130 1.000 10.63668 568 VAL A C 1
ATOM 3804 O O . VAL A 1 248 ? 50.14909 -13.08237 2.52531 1.000 11.62421 568 VAL A O 1
ATOM 3817 N N . LEU A 1 249 ? 48.03951 -13.68340 1.98925 1.000 10.59409 569 LEU A N 1
ATOM 3818 C CA . LEU A 1 249 ? 48.14061 -15.03747 2.53341 1.000 11.10729 569 LEU A CA 1
ATOM 3819 C C . LEU A 1 249 ? 47.82404 -16.06051 1.45293 1.000 10.99537 569 LEU A C 1
ATOM 3820 O O . LEU A 1 249 ? 46.71644 -16.07921 0.90146 1.000 11.37841 569 LEU A O 1
ATOM 3836 N N . GLY A 1 250 ? 48.77425 -16.94810 1.19942 1.000 11.82069 570 GLY A N 1
ATOM 3837 C CA . GLY A 1 250 ? 48.52182 -18.06987 0.34255 1.000 11.79630 570 GLY A CA 1
ATOM 3838 C C . GLY A 1 250 ? 48.17306 -17.69081 -1.07983 1.000 11.63047 570 GLY A C 1
ATOM 3839 O O . GLY A 1 250 ? 48.64069 -16.69238 -1.62968 1.000 12.50730 570 GLY A O 1
ATOM 3843 N N . GLY A 1 251 ? 47.34129 -18.51506 -1.68976 1.000 11.44904 571 GLY A N 1
ATOM 3844 C CA . GLY A 1 251 ? 47.01013 -18.40252 -3.08603 1.000 11.74030 571 GLY A CA 1
ATOM 3845 C C . GLY A 1 251 ? 47.67671 -19.48951 -3.90579 1.000 13.27928 571 GLY A C 1
ATOM 3846 O O . GLY A 1 251 ? 48.31183 -20.41100 -3.38786 1.000 16.44679 571 GLY A O 1
ATOM 3850 N N . TYR A 1 252 ? 47.49866 -19.37317 -5.21060 1.000 13.66672 572 TYR A N 1
ATOM 3851 C CA . TYR A 1 252 ? 47.99477 -20.33660 -6.18023 1.000 14.86821 572 TYR A CA 1
ATOM 3852 C C . TYR A 1 252 ? 48.89242 -19.60704 -7.15801 1.000 16.20393 572 TYR A C 1
ATOM 3853 O O . TYR A 1 252 ? 48.53971 -18.53026 -7.63402 1.000 15.22291 572 TYR A O 1
ATOM 3871 N N . ASP A 1 253 ? 50.06065 -20.17915 -7.44303 1.000 18.66567 573 ASP A N 1
ATOM 3872 C CA . ASP A 1 253 ? 51.02456 -19.52899 -8.32807 1.000 20.71018 573 ASP A CA 1
ATOM 3873 C C . ASP A 1 253 ? 51.17339 -20.25475 -9.65663 1.000 21.85790 573 ASP A C 1
ATOM 3874 O O . ASP A 1 253 ? 52.13733 -20.00586 -10.39269 1.000 23.78403 573 ASP A O 1
ATOM 3883 N N . GLY A 1 254 ? 50.23729 -21.14879 -9.97747 1.000 20.91604 574 GLY A N 1
ATOM 3884 C CA . GLY A 1 254 ? 50.33182 -21.96174 -11.16534 1.000 21.02974 574 GLY A CA 1
ATOM 3885 C C . GLY A 1 254 ? 51.10451 -23.24505 -10.97428 1.000 20.39383 574 GLY A C 1
ATOM 3886 O O . GLY A 1 254 ? 51.18199 -24.06114 -11.90661 1.000 23.27159 574 GLY A O 1
ATOM 3890 N N . HIS A 1 255 ? 51.69404 -23.45258 -9.80174 1.000 17.91579 575 HIS A N 1
ATOM 3891 C CA . HIS A 1 255 ? 52.55841 -24.60572 -9.57050 1.000 17.01261 575 HIS A CA 1
ATOM 3892 C C . HIS A 1 255 ? 52.29465 -25.18242 -8.18613 1.000 17.05233 575 HIS A C 1
ATOM 3893 O O . HIS A 1 255 ? 52.20403 -26.40160 -8.00958 1.000 17.47656 575 HIS A O 1
ATOM 3907 N N . THR A 1 256 ? 52.12965 -24.30240 -7.21037 1.000 18.10803 576 THR A N 1
ATOM 3908 C CA . THR A 1 256 ? 52.05215 -24.63597 -5.79850 1.000 19.87297 576 THR A CA 1
ATOM 3909 C C . THR A 1 256 ? 50.90986 -23.84285 -5.18162 1.000 17.72698 576 THR A C 1
ATOM 3910 O O . THR A 1 256 ? 50.68090 -22.68975 -5.54546 1.000 18.19643 576 THR A O 1
ATOM 3921 N N . PHE A 1 257 ? 50.18425 -24.47301 -4.26737 1.000 15.67697 577 PHE A N 1
ATOM 3922 C CA . PHE A 1 257 ? 49.33897 -23.75633 -3.32072 1.000 15.34308 577 PHE A CA 1
ATOM 3923 C C . PHE A 1 257 ? 50.25180 -23.19970 -2.24649 1.000 15.31054 577 PHE A C 1
ATOM 3924 O O . PHE A 1 257 ? 50.87600 -23.94083 -1.48481 1.000 15.49037 577 PHE A O 1
ATOM 3941 N N . LEU A 1 258 ? 50.36519 -21.88054 -2.23110 1.000 14.83900 578 LEU A N 1
ATOM 3942 C CA . LEU A 1 258 ? 51.38027 -21.20898 -1.44280 1.000 15.10613 578 LEU A CA 1
ATOM 3943 C C . LEU A 1 258 ? 51.02619 -21.20731 0.03546 1.000 13.17614 578 LEU A C 1
ATOM 3944 O O . LEU A 1 258 ? 49.86579 -21.01726 0.42380 1.000 12.98220 578 LEU A O 1
ATOM 3960 N N . ASP A 1 259 ? 52.05094 -21.37671 0.86650 1.000 14.16149 579 ASP A N 1
ATOM 3961 C CA . ASP A 1 259 ? 51.93833 -21.10570 2.28957 1.000 14.89868 579 ASP A CA 1
ATOM 3962 C C . ASP A 1 259 ? 52.51986 -19.74831 2.66406 1.000 14.41401 579 ASP A C 1
ATOM 3963 O O . ASP A 1 259 ? 52.39861 -19.33755 3.81599 1.000 17.31136 579 ASP A O 1
ATOM 3972 N N A SER A 1 260 ? 53.08139 -19.02633 1.69710 0.667 15.34016 580 SER A N 1
ATOM 3973 N N B SER A 1 260 ? 53.11204 -19.03842 1.70917 0.333 15.64005 580 SER A N 1
ATOM 3974 C CA A SER A 1 260 ? 53.75800 -17.76301 1.95622 0.667 15.87480 580 SER A CA 1
ATOM 3975 C CA B SER A 1 260 ? 53.78555 -17.77945 1.99359 0.333 16.40281 580 SER A CA 1
ATOM 3976 C C A SER A 1 260 ? 52.78392 -16.68334 2.41034 0.667 14.20364 580 SER A C 1
ATOM 3977 C C B SER A 1 260 ? 52.81360 -16.67488 2.39163 0.333 15.00131 580 SER A C 1
ATOM 3978 O O A SER A 1 260 ? 51.68781 -16.54123 1.86124 0.667 13.67594 580 SER A O 1
ATOM 3979 O O B SER A 1 260 ? 51.74577 -16.51333 1.79400 0.333 14.41423 580 SER A O 1
ATOM 3994 N N . VAL A 1 261 ? 53.20889 -15.90824 3.41069 1.000 14.55817 581 VAL A N 1
ATOM 3995 C CA . VAL A 1 261 ? 52.54054 -14.67052 3.82464 1.000 13.86347 581 VAL A CA 1
ATOM 3996 C C . VAL A 1 261 ? 53.52535 -13.52418 3.62744 1.000 13.37927 581 VAL A C 1
ATOM 3997 O O . VAL A 1 261 ? 54.60924 -13.51178 4.23252 1.000 15.56843 581 VAL A O 1
ATOM 4011 N N . GLU A 1 262 ? 53.16794 -12.57928 2.76489 1.000 11.69885 582 GLU A N 1
ATOM 4012 C CA . GLU A 1 262 ? 53.99113 -11.40303 2.52083 1.000 12.12873 582 GLU A CA 1
ATOM 4013 C C . GLU A 1 262 ? 53.30758 -10.17661 3.11475 1.000 11.44391 582 GLU A C 1
ATOM 4014 O O . GLU A 1 262 ? 52.07833 -10.11469 3.22312 1.000 11.86875 582 GLU A O 1
ATOM 4026 N N . CYS A 1 263 ? 54.11889 -9.18118 3.45764 1.000 11.28515 583 CYS A N 1
ATOM 4027 C CA . CYS A 1 263 ? 53.66496 -7.97128 4.12834 1.000 11.64133 583 CYS A CA 1
ATOM 4028 C C . CYS A 1 263 ? 54.21618 -6.77475 3.37584 1.000 11.22453 583 CYS A C 1
ATOM 4029 O O . CYS A 1 263 ? 55.42041 -6.71205 3.11221 1.000 11.85292 583 CYS A O 1
ATOM 4037 N N . TYR A 1 264 ? 53.33420 -5.83879 3.02705 1.000 10.94259 584 TYR A N 1
ATOM 4038 C CA . TYR A 1 264 ? 53.70188 -4.63947 2.29328 1.000 10.91369 584 TYR A CA 1
ATOM 4039 C C . TYR A 1 264 ? 53.79032 -3.45621 3.23802 1.000 10.99302 584 TYR A C 1
ATOM 4040 O O . TYR A 1 264 ? 52.82540 -3.15044 3.95318 1.000 11.42996 584 TYR A O 1
ATOM 4058 N N . ASP A 1 265 ? 54.95061 -2.78902 3.21346 1.000 11.44127 585 ASP A N 1
ATOM 4059 C CA . ASP A 1 265 ? 55.17399 -1.56844 3.96791 1.000 12.77548 585 ASP A CA 1
ATOM 4060 C C . ASP A 1 265 ? 55.02802 -0.38867 3.02134 1.000 11.74851 585 ASP A C 1
ATOM 4061 O O . ASP A 1 265 ? 55.87788 -0.21100 2.13593 1.000 12.55765 585 ASP A O 1
ATOM 4070 N N . PRO A 1 266 ? 53.99487 0.44268 3.16234 1.000 12.42870 586 PRO A N 1
ATOM 4071 C CA . PRO A 1 266 ? 53.79884 1.54181 2.20440 1.000 13.08125 586 PRO A CA 1
ATOM 4072 C C . PRO A 1 266 ? 54.85142 2.62989 2.32840 1.000 14.82010 586 PRO A C 1
ATOM 4073 O O . PRO A 1 266 ? 55.09068 3.34632 1.35123 1.000 15.84607 586 PRO A O 1
ATOM 4084 N N . ASP A 1 267 ? 55.48029 2.77142 3.49720 1.000 16.18916 587 ASP A N 1
ATOM 4085 C CA . ASP A 1 267 ? 56.48192 3.81268 3.68830 1.000 18.79916 587 ASP A CA 1
ATOM 4086 C C . ASP A 1 267 ? 57.70345 3.56598 2.81937 1.000 17.87351 587 ASP A C 1
ATOM 4087 O O . ASP A 1 267 ? 58.26607 4.50085 2.23413 1.000 19.59591 587 ASP A O 1
ATOM 4096 N N . SER A 1 268 ? 58.14321 2.31807 2.74631 1.000 15.75510 588 SER A N 1
ATOM 4097 C CA . SER A 1 268 ? 59.30395 1.94247 1.96137 1.000 15.42328 588 SER A CA 1
ATOM 4098 C C . SER A 1 268 ? 58.93272 1.37035 0.60322 1.000 14.61653 588 SER A C 1
ATOM 4099 O O . SER A 1 268 ? 59.82779 1.16877 -0.22486 1.000 15.52761 588 SER A O 1
ATOM 4107 N N . ASP A 1 269 ? 57.64746 1.11575 0.35416 1.000 13.13064 589 ASP A N 1
ATOM 4108 C CA . ASP A 1 269 ? 57.21464 0.49635 -0.89411 1.000 13.08464 589 ASP A CA 1
ATOM 4109 C C . ASP A 1 269 ? 57.96061 -0.81301 -1.11861 1.000 12.80240 589 ASP A C 1
ATOM 4110 O O . ASP A 1 269 ? 58.53640 -1.05586 -2.17564 1.000 13.15172 589 ASP A O 1
ATOM 4119 N N . THR A 1 270 ? 57.92603 -1.67833 -0.10399 1.000 12.99992 590 THR A N 1
ATOM 4120 C CA . THR A 1 270 ? 58.58776 -2.97404 -0.18964 1.000 14.08194 590 THR A CA 1
ATOM 4121 C C . THR A 1 270 ? 57.70155 -4.05566 0.43202 1.000 13.41355 590 THR A C 1
ATOM 4122 O O . THR A 1 270 ? 56.91256 -3.79993 1.35015 1.000 13.67309 590 THR A O 1
ATOM 4133 N N . TRP A 1 271 ? 57.85137 -5.26519 -0.08607 1.000 13.37338 591 TRP A N 1
ATOM 4134 C CA . TRP A 1 271 ? 57.24136 -6.46790 0.44928 1.000 13.05474 591 TRP A CA 1
ATOM 4135 C C . TRP A 1 271 ? 58.32369 -7.30167 1.11994 1.000 14.51565 591 TRP A C 1
ATOM 4136 O O . TRP A 1 271 ? 59.46567 -7.34139 0.66624 1.000 15.83903 591 TRP A O 1
ATOM 4157 N N . SER A 1 272 ? 57.94523 -7.98392 2.19602 1.000 13.63792 592 SER A N 1
ATOM 4158 C CA . SER A 1 272 ? 58.80399 -8.98769 2.80673 1.000 14.41385 592 SER A CA 1
ATOM 4159 C C . SER A 1 272 ? 57.96647 -10.19983 3.18735 1.000 14.07745 592 SER A C 1
ATOM 4160 O O . SER A 1 272 ? 56.76205 -10.10564 3.40240 1.000 13.71230 592 SER A O 1
ATOM 4168 N N A GLU A 1 273 ? 58.62120 -11.35260 3.27901 0.580 15.18315 593 GLU A N 1
ATOM 4169 N N B GLU A 1 273 ? 58.62580 -11.35006 3.28740 0.420 15.72491 593 GLU A N 1
ATOM 4170 C CA A GLU A 1 273 ? 57.95812 -12.56617 3.74331 0.580 17.53898 593 GLU A CA 1
ATOM 4171 C CA B GLU A 1 273 ? 57.97452 -12.57027 3.74969 0.420 18.12510 593 GLU A CA 1
ATOM 4172 C C A GLU A 1 273 ? 58.03343 -12.58877 5.26468 0.580 17.50433 593 GLU A C 1
ATOM 4173 C C B GLU A 1 273 ? 58.03605 -12.57435 5.27143 0.420 17.77644 593 GLU A C 1
ATOM 4174 O O A GLU A 1 273 ? 59.12975 -12.54891 5.83023 0.580 19.29134 593 GLU A O 1
ATOM 4175 O O B GLU A 1 273 ? 59.12675 -12.50194 5.84573 0.420 19.27236 593 GLU A O 1
ATOM 4198 N N . VAL A 1 274 ? 56.88020 -12.65867 5.92745 1.000 16.41345 594 VAL A N 1
ATOM 4199 C CA . VAL A 1 274 ? 56.82856 -12.52856 7.37556 1.000 18.46546 594 VAL A CA 1
ATOM 4200 C C . VAL A 1 274 ? 56.55765 -13.84902 8.08737 1.000 17.87302 594 VAL A C 1
ATOM 4201 O O . VAL A 1 274 ?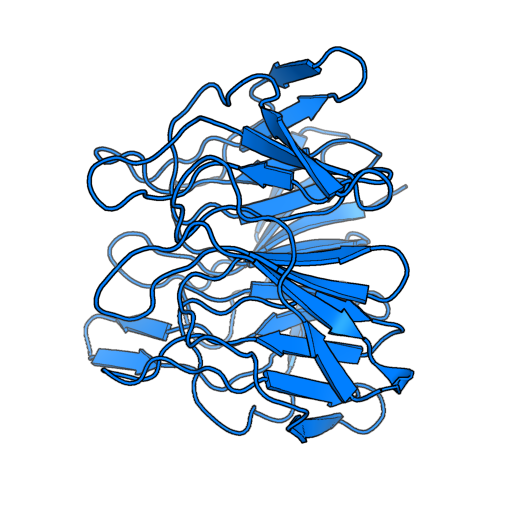 56.95272 -14.00565 9.24756 1.000 18.11410 594 VAL A O 1
ATOM 4215 N N . THR A 1 275 ? 55.88573 -14.79102 7.44367 1.000 17.31955 595 THR A N 1
ATOM 4216 C CA . THR A 1 275 ? 55.57007 -16.07306 8.06073 1.000 17.35943 595 THR A CA 1
ATOM 4217 C C . THR A 1 275 ? 55.10916 -17.01961 6.96133 1.000 16.81818 595 THR A C 1
ATOM 4218 O O . THR A 1 275 ? 54.98297 -16.63758 5.79438 1.000 16.51036 595 THR A O 1
ATOM 4229 N N . ARG A 1 276 ? 54.88648 -18.26774 7.34000 1.000 16.98204 596 ARG A N 1
ATOM 4230 C CA . ARG A 1 276 ? 54.23759 -19.22915 6.46834 1.000 18.04336 596 ARG A CA 1
ATOM 4231 C C . ARG A 1 276 ? 53.02521 -19.77727 7.19154 1.000 17.73724 596 ARG A C 1
ATOM 4232 O O . ARG A 1 276 ? 53.07123 -20.03644 8.39951 1.000 17.97991 596 ARG A O 1
ATOM 4253 N N . MET A 1 277 ? 51.94758 -19.94473 6.44818 1.000 17.24602 597 MET A N 1
ATOM 4254 C CA . MET A 1 277 ? 50.80129 -20.67233 6.96750 1.000 16.64492 597 MET A CA 1
ATOM 4255 C C . MET A 1 277 ? 51.22769 -22.10699 7.25238 1.000 16.65350 597 MET A C 1
ATOM 4256 O O . MET A 1 277 ? 52.24323 -22.58967 6.75672 1.000 17.20297 597 MET A O 1
ATOM 4270 N N . THR A 1 278 ? 50.43045 -22.79425 8.06042 1.000 16.72504 598 THR A N 1
ATOM 4271 C CA . THR A 1 278 ? 50.77034 -24.16523 8.42125 1.000 16.87683 598 THR A CA 1
ATOM 4272 C C . THR A 1 278 ? 50.69549 -25.11363 7.23224 1.000 16.58272 598 THR A C 1
ATOM 4273 O O . THR A 1 278 ? 51.28289 -26.19885 7.27871 1.000 18.55305 598 THR A O 1
ATOM 4284 N N . SER A 1 279 ? 49.97024 -24.74889 6.18338 1.000 15.45927 599 SER A N 1
ATOM 4285 C CA . SER A 1 279 ? 49.93677 -25.54004 4.96112 1.000 14.80982 599 SER A CA 1
ATOM 4286 C C . SER A 1 279 ? 49.48835 -24.61880 3.83942 1.000 14.47534 599 SER A C 1
ATOM 4287 O O . SER A 1 279 ? 48.73411 -23.66866 4.06805 1.000 15.56336 599 SER A O 1
ATOM 4295 N N . GLY A 1 280 ? 49.93410 -24.91892 2.62655 1.000 14.24855 600 GLY A N 1
ATOM 4296 C CA . GLY A 1 280 ? 49.57022 -24.09279 1.49015 1.000 13.75553 600 GLY A CA 1
ATOM 4297 C C . GLY A 1 280 ? 48.11208 -24.26554 1.11195 1.000 13.32730 600 GLY A C 1
ATOM 4298 O O . GLY A 1 280 ? 47.55338 -25.36237 1.17167 1.000 13.94466 600 GLY A O 1
ATOM 4302 N N . ARG A 1 281 ? 47.48890 -23.16839 0.71052 1.000 13.01687 601 ARG A N 1
ATOM 4303 C CA . ARG A 1 281 ? 46.07246 -23.18711 0.37750 1.000 12.56599 601 ARG A CA 1
ATOM 4304 C C . ARG A 1 281 ? 45.75354 -21.90830 -0.37563 1.000 11.77461 601 ARG A C 1
ATOM 4305 O O . ARG A 1 281 ? 46.45393 -20.90545 -0.24065 1.000 12.02829 601 ARG A O 1
ATOM 4326 N N . SER A 1 282 ? 44.66448 -21.94129 -1.12721 1.000 11.18390 602 SER A N 1
ATOM 4327 C CA . SER A 1 282 ? 44.12035 -20.77807 -1.80294 1.000 11.19121 602 SER A CA 1
ATOM 4328 C C . SER A 1 282 ? 42.67080 -20.55549 -1.37653 1.000 10.45960 602 SER A C 1
ATOM 4329 O O . SER A 1 282 ? 42.06624 -21.37641 -0.69678 1.000 10.92830 602 SER A O 1
ATOM 4337 N N . GLY A 1 283 ? 42.09813 -19.41846 -1.76673 1.000 9.90481 603 GLY A N 1
ATOM 4338 C CA . GLY A 1 283 ? 40.66521 -19.21735 -1.60831 1.000 9.79599 603 GLY A CA 1
ATOM 4339 C C . GLY A 1 283 ? 40.19077 -19.06918 -0.18492 1.000 9.20819 603 GLY A C 1
ATOM 4340 O O . GLY A 1 283 ? 39.07263 -19.48789 0.12719 1.000 9.67990 603 GLY A O 1
ATOM 4344 N N . VAL A 1 284 ? 41.00092 -18.49897 0.67197 1.000 9.53003 604 VAL A N 1
ATOM 4345 C CA . VAL A 1 284 ? 40.68598 -18.28239 2.07026 1.000 9.08101 604 VAL A CA 1
ATOM 4346 C C . VAL A 1 284 ? 39.89741 -16.99519 2.26614 1.000 9.12866 604 VAL A C 1
ATOM 4347 O O . VAL A 1 284 ? 39.91462 -16.08767 1.43501 1.000 10.12272 604 VAL A O 1
ATOM 4360 N N . GLY A 1 285 ? 39.25610 -16.91112 3.42730 1.000 9.27615 605 GLY A N 1
ATOM 4361 C CA . GLY A 1 285 ? 38.73919 -15.65997 3.95626 1.000 9.48449 605 GLY A CA 1
ATOM 4362 C C . GLY A 1 285 ? 39.63347 -15.18821 5.08962 1.000 9.75851 605 GLY A C 1
ATOM 4363 O O . GLY A 1 285 ? 40.12889 -15.99399 5.85906 1.000 12.05529 605 GLY A O 1
ATOM 4367 N N . VAL A 1 286 ? 39.82895 -13.87660 5.18891 1.000 9.50788 606 VAL A N 1
ATOM 4368 C CA . VAL A 1 286 ? 40.77900 -13.32050 6.15067 1.000 10.32562 606 VAL A CA 1
ATOM 4369 C C . VAL A 1 286 ? 40.18183 -12.06884 6.77443 1.000 10.70723 606 VAL A C 1
ATOM 4370 O O . VAL A 1 286 ? 39.55530 -11.26154 6.08156 1.000 12.78800 606 VAL A O 1
ATOM 4383 N N . ALA A 1 287 ? 40.42620 -11.87217 8.06812 1.000 10.11962 607 ALA A N 1
ATOM 4384 C CA . ALA A 1 287 ? 40.05662 -10.62910 8.73908 1.000 10.59477 607 ALA A CA 1
ATOM 4385 C C . ALA A 1 287 ? 40.83624 -10.53572 10.03988 1.000 10.78695 607 ALA A C 1
ATOM 4386 O O . ALA A 1 287 ? 41.51272 -11.47410 10.44146 1.000 11.74327 607 ALA A O 1
ATOM 4393 N N . VAL A 1 288 ? 40.75167 -9.37874 10.68624 1.000 11.49097 608 VAL A N 1
ATOM 4394 C CA . VAL A 1 288 ? 41.52413 -9.08943 11.89144 1.000 11.46683 608 VAL A CA 1
ATOM 4395 C C . VAL A 1 288 ? 40.57406 -8.79570 13.03758 1.000 12.11743 608 VAL A C 1
ATOM 4396 O O . VAL A 1 288 ? 39.65046 -7.99587 12.88992 1.000 13.13189 608 VAL A O 1
ATOM 4409 N N . THR A 1 289 ? 40.81061 -9.41720 14.18509 1.000 13.35366 609 THR A N 1
ATOM 4410 C CA . THR A 1 289 ? 40.09734 -9.02190 15.39079 1.000 15.05353 609 THR A CA 1
ATOM 4411 C C . THR A 1 289 ? 40.92416 -9.45629 16.58839 1.000 16.17101 609 THR A C 1
ATOM 4412 O O . THR A 1 289 ? 42.04059 -9.96694 16.45173 1.000 14.91485 609 THR A O 1
ATOM 4423 N N . MET A 1 290 ? 40.37201 -9.23147 17.77192 1.000 17.59607 610 MET A N 1
ATOM 4424 C CA . MET A 1 290 ? 41.09955 -9.50602 18.99820 1.000 19.38915 610 MET A CA 1
ATOM 4425 C C . MET A 1 290 ? 41.35826 -11.00115 19.14165 1.000 19.40393 610 MET A C 1
ATOM 4426 O O . MET A 1 290 ? 40.59438 -11.84702 18.65367 1.000 19.12146 610 MET A O 1
ATOM 4440 N N . GLU A 1 291 ? 42.45335 -11.31882 19.82823 1.000 19.99046 611 GLU A N 1
ATOM 4441 C CA . GLU A 1 291 ? 42.79706 -12.69569 20.11945 1.000 21.72677 611 GLU A CA 1
ATOM 4442 C C . GLU A 1 291 ? 41.77219 -13.29278 21.07827 1.000 23.63159 611 GLU A C 1
ATOM 4443 O O . GLU A 1 291 ? 41.08379 -12.56738 21.80394 1.000 25.04460 611 GLU A O 1
ATOM 4455 N N . PRO A 1 292 ? 41.65615 -14.62456 21.10557 1.000 25.12463 612 PRO A N 1
ATOM 4456 C CA . PRO A 1 292 ? 40.84418 -15.30242 22.12575 1.000 27.99652 612 PRO A CA 1
ATOM 4457 C C . PRO A 1 292 ? 41.34297 -15.09865 23.55795 1.000 29.26737 612 PRO A C 1
ATOM 4458 O O . PRO A 1 292 ? 42.40105 -14.50796 23.77821 1.000 30.09556 612 PRO A O 1
#

Radius of gyration: 16.89 Å; Cα contacts (8 Å, |Δi|>4): 979; chains: 1; bounding box: 41×48×44 Å

Sequence (289 aa):
VGRLIYTAGGYFRQSLSSYLEAYNPSSNGSWLRLADLQVPRSGLAGCVVGGLLYAVGGRNNSPDGNTDSSALDCCYNPMTNQWSPCASMSVPRNRIGVVGVIDGHIYAVGGSHGCIHHSSVERYEPERDEWHLVAPMLTRRIGVGVAVLNRLLYAVGGFDGTNRLNSAECYYPERNEWRMMITPMNTIRSSGAGVCVLHNCIIYAAGGYDGQDQLNSVERYDVETETWTFVAPMRHHRSALGITVHQGKKIYVLGGYDGHTFLDSSVECYDPDSDTWSEEVTRMTSGRSGVGVAVTMEP

GO terms:
  GO:0005884 actin filament (C, IDA)
  GO:0034599 cellular response to oxidative stress (P, IDA)
  GO:0005737 cytoplasm (C, IDA)
  GO:0016234 inclusion body (C, IDA)
  GO:0010506 regulation of autophagy (P, IDA)
  GO:0031463 Cul3-RING ubiquitin ligase complex (C, IDA)
  GO:0016567 protein ubiquitination (P, IDA)
  GO:0006511 ubiquitin-dependent protein catabolic process (P, IDA)
  GO:0005737 cytoplasm (C, EXP)
  GO:0005515 protein binding (F, IPI)
  GO:0005783 endoplasmic reticulum (C, IDA)
  GO:0071353 cellular response to interleukin-4 (P, IDA)
  GO:0001701 in utero embryonic development (P, IMP)
  GO:0045604 regulation of epidermal cell differentiation (P, IMP)
  GO:0006355 regulation of DNA-templated transcription (P, IMP)
  GO:0005737 cytoplasm (C, IPI)
  GO:0042802 identical protein binding (F, IPI)
  GO:0042802 identical protein binding (F, IMP)
  GO:0032991 protein-containing complex (C, IMP)
  GO:0097718 disordered domain specific binding (F, IPI)